Protein 3B5X (pdb70)

Foldseek 3Di:
DLLVVLVVCVCVVPVPLVPLPVVLCVVVLVVLCPPLVCQPPCVCCVVVNPVHPVVVCPCVPVVSNVVSPVSVVVSCCVGLCVRLPCSVVVLLVVVVVLQVVLDAQQNVVPPVCVVVCLSPVVCNLASVLVSVLVCFVRVQVRLCVSLVVPLVVLPCVVHVVCVPVVVVCCVLCVCLQVVCLPLVVVLVVLVVCLVCVPVVPVVPVPCVVVDDVCCVNVVCSCVSCVVSVVSVVVVVVSVPVSVVVVVCSLVCQLVVLVVVCVVCCVVDVSDNSRVVPSSVSVVSNVVNSSCVSVSVRSSCVHNVCVSCSVVRSDDDDAFAAADDDDQDFKWKFWQQQFFDDDHPVPHTQVGGHTGIFIKFAFEEDAAPPPSTRVRVLVCSLVSDPGPRPPGAISRADNSHHHHVSVPQFEAAADPPFDDDLWFLLLLLQPVQPHNRPDDLSAPVCVVLVVHVDRPVQPHDDGDRDPDCCPPCHVVRRRSSSLSSRLSNPRHEHNAEQLDPPDDDPVSPSNCVSNVVVNRGTRYYYNHLEPPCQVVRQWYAYHGSPCRDDIGGPPVVPVDDDPPPPSVVSYDD/DLLVVLVVCVCVVPVVLVPLPVVLCVVVLVVLCPPLVCQPPCVCCVVVNPVHPVVVCPCVPPVSVCVSPVSVVVSCCVGLCVRLPCSVVVLLVVQVVLQVVLDAQQNPPPDPCCNVCLSPVVCNLASVLVSVLVCFVRVQVRLCVSQVVPLVVLDCVVHVVCVPVVVVCCVLCVCLQVVCLPLVVVLVVLVVCLVCVPVVPVVPVPCVVVDDVCCVNVVCSCVSCVVSVVSVVVVVCSVPVSVVVVVCSLVCQLVVLVVVCVVCCVVHVSDNSRVVVSSVSVVSNVVNSSCVSVSVRSSCVHNVCVSCSVVRSDDDDAFDAADDDDQDFKWKFFQQQFFADDHPVPHTQSGGHTGIFIKFAFEEDAAPPPSTRCRVLVCSLVSDPGPRPPGAISRADNSHHHHVSVPQFEAAADPPFDDDLWFLQLLLQPVQPHNRPDALSAPVCVVLVVHCPRPVQPHDDIDRDPDCCPPCHVVRRRSSSLSSRLSNPRHENNAEQLDPPDDDPVSPSNCVSVVVVNRGTRYYYNHLEPPCQVVRQWYAYHGSPCRDDIGGPPVPPVDDDPPPPSVVSYDD

InterPro domains:
  IPR003439 ABC transporter-like, ATP-binding domain [PF00005] (359-509)
  IPR003439 ABC transporter-like, ATP-binding domain [PS50893] (342-578)
  IPR003593 AAA+ ATPase domain [SM00382] (368-561)
  IPR011527 ABC transporter type 1, transmembrane domain [PF00664] (28-296)
  IPR011527 ABC transporter type 1, transmembrane domain [PS50929] (28-310)
  IPR011917 ABC transporter, lipid A-core flippase, MsbA [TIGR02203] (12-582)
  IPR017871 ABC transporter-like, conserved site [PS00211] (481-495)
  IPR027417 P-loop containing nucleoside triphosphate hydrolase [G3DSA:3.40.50.300] (329-581)
  IPR027417 P-loop containing nucleoside triphosphate hydrolase [SSF52540] (331-580)
  IPR036640 ABC transporter type 1, transmembrane domain superfamily [G3DSA:1.20.1560.10] (3-328)
  IPR036640 ABC transporter type 1, transmembrane domain superfamily [SSF90123] (14-327)
  IPR039421 Type 1 protein exporter [PTHR43394] (7-579)

Sequence (1144 aa):
WQTFKRLWTYIRLYKAGLVVSTIALVINAAADTYMISLLKPLLDEGFGNAESNFLRILPFMILGLMFVRGLSGFASSYCLSWVSGNVVMQMRRRLFNHFMHMPVRFFDQESTGGLLSRITYDSEQVAGATSRALVSIVREGASIIGLLTLMFWNSWQLSLVLIVVAPVVAFAISFVSKRFRKISRNMQTAMGHVTSSAEQMLKGHKVVLSYGGQEVERKRFDKVSNSMRQQTMKLVSAQSIADPVIQMIASLALFAVLFLASVDSIRAELTPGTFTVVFSAMFGLMRPLKALTSVTSEFQRGMAACQTLFGLMDLETERDNGKYEAERVNGEVDVKDVTFTYQGKEKPALSHVSFSIPQGKTVALVGRSGSGKSTIANLFTRFYDVDSGSICLDGHDVRDYKLTNLRRHFALVSQNVHLFNDTIANNIAYAAEGEYTREQIEQAARQAHAMEFIENMPQGLDTVIGENGTSLSGGQRQRVAIARALLRDAPVLILDEATSALDTESERAIQAALDELQKNKTVLVIAHRLSTIEQADEILVVDEGEIIERGRHADLLAQDGAYAQLHRIQFGWQTFKRLWTYIRLYKAGLVVSTIALVINAAADTYMISLLKPLLDEGFGNAESNFLRILPFMILGLMFVRGLSGFASSYCLSWVSGNVVMQMRRRLFNHFMHMPVRFFDQESTGGLLSRITYDSEQVAGATSRALVSIVREGASIIGLLTLMFWNSWQLSLVLIVVAPVVAFAISFVSKRFRKISRNMQTAMGHVTSSAEQMLKGHKVVLSYGGQEVERKRFDKVSNSMRQQTMKLVSAQSIADPVIQMIASLALFAVLFLASVDSIRAELTPGTFTVVFSAMFGLMRPLKALTSVTSEFQRGMAACQTLFGLMDLETERDNGKYEAERVNGEVDVKDVTFTYQGKEKPALSHVSFSIPQGKTVALVGRSGSGKSTIANLFTRFYDVDSGSICLDGHDVRDYKLTNLRRHFALVSQNVHLFNDTIANNIAYAAEGEYTREQIEQAARQAHAMEFIENMPQGLDTVIGENGTSLSGGQRQRVAIARALLRDAPVLILDEATSALDTESERAIQAALDELQKNKTVLVIAHRLSTIEQADEILVVDEGEIIERGRHADLLAQDGAYAQLHRIQFG

Secondary structure (P-SEA, 3-state):
caaaaaaaaaaaccccccccccaaaaaaaaaaacccccccccccccccccccccccccccaaaaaaaacccccccccccccccccaaaaaaaaaaaaaaaaaccccccccccccccccccaaaaaaaaaaaaccccccccccccccccccccccccccccccaaaaaaaccccccaaaaaaaaaaaaaaaaaaaaaaaccccccaaaaaacccccaaaaaaaaacccccaaaaaaaaaaccccccccccaaaaaaaacccccccccccccccccccaaaaaaaaaaaaaaacccaaaaaaaaccccccccccccccbbbbbbcccccbbbbbccccbbbbcccccccccccccccccccbbbbbbbccccccaaaaaaaccccccccccccccccccccccccccccccccccccccccccccccaaaaaacccccccccccccccccaaaaaaaacccccccccccccccccaaaaaaaaaaaacccccccccccccccccccaaaaaaaaaaaaaccccccccccccccccccccbbbbbcccccccccccccccccccccccccccccc/caaaaaaaaaaaccccccccccaaaaaaaaaaacccccccccccccccccccccccccccaaaaaaaacccccccccccccccccaaaaaaaaaaaaaaaaaccccccccccccccccccaaaaaaaaaaaaccccccccccccccccccccccccccccccaaaaaaaccccccaaaaaaaaaaaaaaaaaaaaaaaccccccaaaaaacccccaaaaaaaaacccccaaaaaaaaaaccccccccccaaaaaaaacccccccccccccccccccaaaaaaaaaaaaaaacccaaaaaaaacccccccccccccccccccccccccbbbbbccccbbbbcccccccccccccccccccbbbbbbbccccccaaaaaa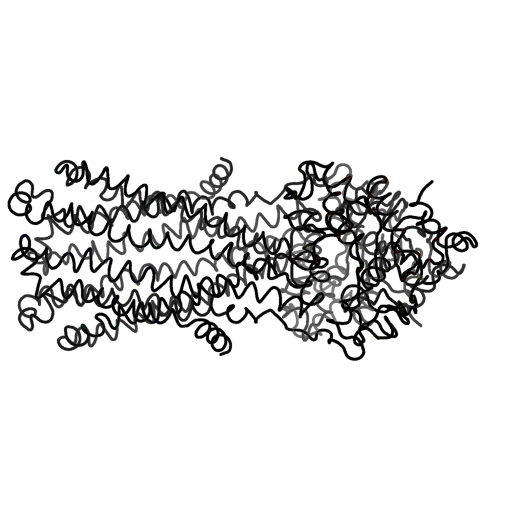acccccccccccccccccccccccccccccccccccccccccccccccccccccccccccccccccccccaaaaaaaacccccccccccccccccaaaaaaaaaaaacccccccccccccccccccaaaaaaaaaaaaaccccccccccccccccccccbbbbbcccccccccccccccccccccccccccccc

Organism: Vibrio cholerae serotype O1 (strain ATCC 39315 / El Tor Inaba N16961) (NCBI:txid243277)

GO terms:
  GO:0042802 identical protein binding (F, IPI)

Radius of gyration: 38.28 Å; Cα contacts (8 Å, |Δi|>4): 1709; chains: 2; bounding box: 69×78×120 Å

Nearest PDB structures (foldseek):
  3b5x-assembly1_A  TM=1.002E+00  e=4.489E-95  Vibrio cholerae
  8tsr-assembly1_B  TM=7.607E-01  e=4.187E-43  Escherichia coli
  6bl6-assembly1_A  TM=7.744E-01  e=1.437E-42  Salmonella enterica subsp. enterica serovar Typhimurium str. LT2
  3b5z-assembly2_C  TM=7.212E-01  e=8.914E-42  Salmonella enterica subsp. enterica serovar Typhimurium
  6uzl-assembly1_B  TM=7.804E-01  e=1.320E-38  Escherichia coli

B-factor: mean 309.12, std 0.0, range [309.12, 309.12]

Structure (mmCIF, N/CA/C/O backbone):
data_3B5X
#
_entry.id   3B5X
#
_cell.length_a   120.590
_cell.length_b   150.420
_cell.length_c   148.880
_cell.angle_alpha   90.000
_cell.angle_beta   90.000
_cell.angle_gamma   90.000
#
_symmetry.space_group_name_H-M   'P 21 21 21'
#
loop_
_atom_site.group_PDB
_atom_site.id
_atom_site.type_symbol
_atom_site.label_atom_id
_atom_site.label_alt_id
_atom_site.label_comp_id
_atom_site.label_asym_id
_atom_site.label_entity_id
_atom_site.label_seq_id
_atom_site.pdbx_PDB_ins_code
_atom_site.Cartn_x
_atom_site.Cartn_y
_atom_site.Cartn_z
_atom_site.occupancy
_atom_site.B_iso_or_equiv
_atom_site.auth_seq_id
_atom_site.auth_comp_id
_atom_site.auth_asym_id
_atom_site.auth_atom_id
_atom_site.pdbx_PDB_model_num
ATOM 1 C CA . TRP A 1 10 ? 34.946 51.176 52.304 1.00 309.12 10 TRP A CA 1
ATOM 2 C CA . GLN A 1 11 ? 34.697 48.310 54.859 1.00 309.12 11 GLN A CA 1
ATOM 3 C CA . THR A 1 12 ? 31.905 46.506 53.062 1.00 309.12 12 THR A CA 1
ATOM 4 C CA . PHE A 1 13 ? 34.219 45.738 50.179 1.00 309.12 13 PHE A CA 1
ATOM 5 C CA . LYS A 1 14 ? 37.435 44.969 52.039 1.00 309.12 14 LYS A CA 1
ATOM 6 C CA . ARG A 1 15 ? 35.254 42.191 53.556 1.00 309.12 15 ARG A CA 1
ATOM 7 C CA . LEU A 1 16 ? 33.428 41.084 50.407 1.00 309.12 16 LEU A CA 1
ATOM 8 C CA . TRP A 1 17 ? 36.994 41.009 49.189 1.00 309.12 17 TRP A CA 1
ATOM 9 C CA . THR A 1 18 ? 37.976 38.188 51.480 1.00 309.12 18 THR A CA 1
ATOM 10 C CA . TYR A 1 19 ? 34.675 36.657 50.255 1.00 309.12 19 TYR A CA 1
ATOM 11 C CA . ILE A 1 20 ? 36.128 36.816 46.645 1.00 309.12 20 ILE A CA 1
ATOM 12 C CA . ARG A 1 21 ? 39.580 35.276 47.186 1.00 309.12 21 ARG A CA 1
ATOM 13 C CA . LEU A 1 22 ? 37.488 33.234 49.629 1.00 309.12 22 LEU A CA 1
ATOM 14 C CA . TYR A 1 23 ? 37.357 30.693 46.779 1.00 309.12 23 TYR A CA 1
ATOM 15 C CA . LYS A 1 24 ? 38.000 32.531 43.430 1.00 309.12 24 LYS A CA 1
ATOM 16 C CA . ALA A 1 25 ? 38.617 29.209 41.560 1.00 309.12 25 ALA A CA 1
ATOM 17 C CA . GLY A 1 26 ? 35.127 29.519 40.278 1.00 309.12 26 GLY A CA 1
ATOM 18 C CA . LEU A 1 27 ? 35.637 33.045 38.850 1.00 309.12 27 LEU A CA 1
ATOM 19 C CA . VAL A 1 28 ? 37.679 31.027 36.448 1.00 309.12 28 VAL A CA 1
ATOM 20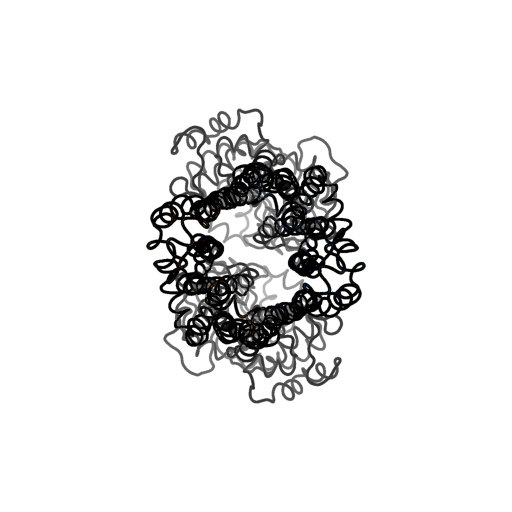 C CA . VAL A 1 29 ? 35.456 28.287 34.929 1.00 309.12 29 VAL A CA 1
ATOM 21 C CA . SER A 1 30 ? 32.983 31.067 34.442 1.00 309.12 30 SER A CA 1
ATOM 22 C CA . THR A 1 31 ? 34.218 34.637 33.832 1.00 309.12 31 THR A CA 1
ATOM 23 C CA . ILE A 1 32 ? 35.863 32.665 31.101 1.00 309.12 32 ILE A CA 1
ATOM 24 C CA . ALA A 1 33 ? 32.946 30.224 30.569 1.00 309.12 33 ALA A CA 1
ATOM 25 C CA . LEU A 1 34 ? 31.065 33.439 29.878 1.00 309.12 34 LEU A CA 1
ATOM 26 C CA . VAL A 1 35 ? 33.774 34.397 27.519 1.00 309.12 35 VAL A CA 1
ATOM 27 C CA . ILE A 1 36 ? 32.629 31.551 25.230 1.00 309.12 36 ILE A CA 1
ATOM 28 C CA . ASN A 1 37 ? 29.190 32.826 26.198 1.00 309.12 37 ASN A CA 1
ATOM 29 C CA . ALA A 1 38 ? 30.239 35.863 24.191 1.00 309.12 38 ALA A CA 1
ATOM 30 C CA . ALA A 1 39 ? 30.408 33.384 21.343 1.00 309.12 39 ALA A CA 1
ATOM 31 C CA . ALA A 1 40 ? 26.670 33.131 22.050 1.00 309.12 40 ALA A CA 1
ATOM 32 C CA . ASP A 1 41 ? 26.337 36.790 20.797 1.00 309.12 41 ASP A CA 1
ATOM 33 C CA . THR A 1 42 ? 28.254 36.411 17.583 1.00 309.12 42 THR A CA 1
ATOM 34 C CA . TYR A 1 43 ? 25.243 34.197 16.781 1.00 309.12 43 TYR A CA 1
ATOM 35 C CA . MET A 1 44 ? 22.431 36.296 15.336 1.00 309.12 44 MET A CA 1
ATOM 36 C CA . ILE A 1 45 ? 24.335 39.159 13.598 1.00 309.12 45 ILE A CA 1
ATOM 37 C CA . SER A 1 46 ? 26.723 36.630 12.087 1.00 309.12 46 SER A CA 1
ATOM 38 C CA . LEU A 1 47 ? 23.575 34.743 11.235 1.00 309.12 47 LEU A CA 1
ATOM 39 C CA . LEU A 1 48 ? 21.883 37.667 9.541 1.00 309.12 48 LEU A CA 1
ATOM 40 C CA . LYS A 1 49 ? 24.134 39.107 6.805 1.00 309.12 49 LYS A CA 1
ATOM 41 C CA . PRO A 1 50 ? 26.989 37.112 5.080 1.00 309.12 50 PRO A CA 1
ATOM 42 C CA . LEU A 1 51 ? 25.673 33.505 5.744 1.00 309.12 51 LEU A CA 1
ATOM 43 C CA . LEU A 1 52 ? 21.896 34.306 5.272 1.00 309.12 52 LEU A CA 1
ATOM 44 C CA . ASP A 1 53 ? 22.381 33.245 1.662 1.00 309.12 53 ASP A CA 1
ATOM 45 C CA . GLU A 1 54 ? 23.148 29.779 3.138 1.00 309.12 54 GLU A CA 1
ATOM 46 C CA . GLY A 1 55 ? 20.018 29.374 5.334 1.00 309.12 55 GLY A CA 1
ATOM 47 C CA . PHE A 1 56 ? 17.885 28.207 2.372 1.00 309.12 56 PHE A CA 1
ATOM 48 C CA . GLY A 1 57 ? 20.018 28.982 -0.730 1.00 309.12 57 GLY A CA 1
ATOM 49 C CA . ASN A 1 58 ? 21.854 26.490 1.428 1.00 309.12 58 ASN A CA 1
ATOM 50 C CA . ALA A 1 59 ? 19.237 24.940 3.793 1.00 309.12 59 ALA A CA 1
ATOM 51 C CA . GLU A 1 60 ? 18.947 21.259 2.720 1.00 309.12 60 GLU A CA 1
ATOM 52 C CA . SER A 1 61 ? 22.725 21.638 2.529 1.00 309.12 61 SER A CA 1
ATOM 53 C CA . ASN A 1 62 ? 23.775 24.540 4.897 1.00 309.12 62 ASN A CA 1
ATOM 54 C CA . PHE A 1 63 ? 21.240 25.545 7.514 1.00 309.12 63 PHE A CA 1
ATOM 55 C CA . LEU A 1 64 ? 22.106 21.958 8.652 1.00 309.12 64 LEU A CA 1
ATOM 56 C CA . ARG A 1 65 ? 25.851 22.823 9.117 1.00 309.12 65 ARG A CA 1
ATOM 57 C CA . ILE A 1 66 ? 25.075 26.058 10.922 1.00 309.12 66 ILE A CA 1
ATOM 58 C CA . LEU A 1 67 ? 22.584 24.177 13.155 1.00 309.12 67 LEU A CA 1
ATOM 59 C CA . PRO A 1 68 ? 24.974 22.227 15.429 1.00 309.12 68 PRO A CA 1
ATOM 60 C CA . PHE A 1 69 ? 26.678 25.565 15.799 1.00 309.12 69 PHE A CA 1
ATOM 61 C CA . MET A 1 70 ? 23.197 26.399 17.109 1.00 309.12 70 MET A CA 1
ATOM 62 C CA . ILE A 1 71 ? 21.116 23.758 18.996 1.00 309.12 71 ILE A CA 1
ATOM 63 C CA . LEU A 1 72 ? 24.484 22.320 19.835 1.00 309.12 72 LEU A CA 1
ATOM 64 C CA . GLY A 1 73 ? 26.355 25.674 20.214 1.00 309.12 73 GLY A CA 1
ATOM 65 C CA . LEU A 1 74 ? 23.382 27.261 21.942 1.00 309.12 74 LEU A CA 1
ATOM 66 C CA . MET A 1 75 ? 23.412 24.575 24.552 1.00 309.12 75 MET A CA 1
ATOM 67 C CA . PHE A 1 76 ? 27.156 24.753 24.316 1.00 309.12 76 PHE A CA 1
ATOM 68 C CA . VAL A 1 77 ? 27.504 28.366 25.243 1.00 309.12 77 VAL A CA 1
ATOM 69 C CA . ARG A 1 78 ? 24.403 27.833 27.477 1.00 309.12 78 ARG A CA 1
ATOM 70 C CA . GLY A 1 79 ? 24.249 24.471 29.341 1.00 309.12 79 GLY A CA 1
ATOM 71 C CA . LEU A 1 80 ? 27.958 24.854 29.928 1.00 309.12 80 LEU A CA 1
ATOM 72 C CA . SER A 1 81 ? 27.596 28.069 31.811 1.00 309.12 81 SER A CA 1
ATOM 73 C CA . GLY A 1 82 ? 25.290 25.894 33.867 1.00 309.12 82 GLY A CA 1
ATOM 74 C CA . PHE A 1 83 ? 28.185 24.090 35.630 1.00 309.12 83 PHE A CA 1
ATOM 75 C CA . ALA A 1 84 ? 30.890 26.709 35.271 1.00 309.12 84 ALA A CA 1
ATOM 76 C CA . SER A 1 85 ? 28.527 28.969 37.166 1.00 309.12 85 SER A CA 1
ATOM 77 C CA . SER A 1 86 ? 27.271 26.440 39.753 1.00 309.12 86 SER A CA 1
ATOM 78 C CA . TYR A 1 87 ? 30.398 24.397 39.958 1.00 309.12 87 TYR A CA 1
ATOM 79 C CA . CYS A 1 88 ? 31.661 27.875 40.397 1.00 309.12 88 CYS A CA 1
ATOM 80 C CA . LEU A 1 89 ? 29.816 30.878 41.765 1.00 309.12 89 LEU A CA 1
ATOM 81 C CA . SER A 1 90 ? 26.962 28.605 42.945 1.00 309.12 90 SER A CA 1
ATOM 82 C CA . TRP A 1 91 ? 28.517 25.237 43.972 1.00 309.12 91 TRP A CA 1
ATOM 83 C CA . VAL A 1 92 ? 30.989 27.768 45.234 1.00 309.12 92 VAL A CA 1
ATOM 84 C CA . SER A 1 93 ? 29.690 31.085 46.602 1.00 309.12 93 SER A CA 1
ATOM 85 C CA . GLY A 1 94 ? 26.893 28.840 47.599 1.00 309.12 94 GLY A CA 1
ATOM 86 C CA . ASN A 1 95 ? 28.606 26.267 49.833 1.00 309.12 95 ASN A CA 1
ATOM 87 C CA . VAL A 1 96 ? 30.909 29.081 50.804 1.00 309.12 96 VAL A CA 1
ATOM 88 C CA . VAL A 1 97 ? 28.536 30.879 53.017 1.00 309.12 97 VAL A CA 1
ATOM 89 C CA . MET A 1 98 ? 27.300 27.514 53.977 1.00 309.12 98 MET A CA 1
ATOM 90 C CA . GLN A 1 99 ? 30.641 27.293 55.679 1.00 309.12 99 GLN A CA 1
ATOM 91 C CA . MET A 1 100 ? 30.350 30.800 57.073 1.00 309.12 100 MET A CA 1
ATOM 92 C CA . ARG A 1 101 ? 27.403 29.690 59.299 1.00 309.12 101 ARG A CA 1
ATOM 93 C CA . ARG A 1 102 ? 29.570 27.024 60.819 1.00 309.12 102 ARG A CA 1
ATOM 94 C CA . ARG A 1 103 ? 32.274 29.445 61.738 1.00 309.12 103 ARG A CA 1
ATOM 95 C CA . LEU A 1 104 ? 29.620 31.449 63.341 1.00 309.12 104 LEU A CA 1
ATOM 96 C CA . PHE A 1 105 ? 28.615 28.820 65.919 1.00 309.12 105 PHE A CA 1
ATOM 97 C CA . ASN A 1 106 ? 32.132 29.084 67.318 1.00 309.12 106 ASN A CA 1
ATOM 98 C CA . HIS A 1 107 ? 32.773 32.893 67.220 1.00 309.12 107 HIS A CA 1
ATOM 99 C CA . PHE A 1 108 ? 29.775 32.710 69.509 1.00 309.12 108 PHE A CA 1
ATOM 100 C CA . MET A 1 109 ? 30.939 30.399 72.278 1.00 309.12 109 MET A CA 1
ATOM 101 C CA . HIS A 1 110 ? 33.972 32.865 72.444 1.00 309.12 110 HIS A CA 1
ATOM 102 C CA . MET A 1 111 ? 31.678 35.799 73.045 1.00 309.12 111 MET A CA 1
ATOM 103 C CA . PRO A 1 112 ? 29.700 33.598 75.537 1.00 309.12 112 PRO A CA 1
ATOM 104 C CA . VAL A 1 113 ? 26.601 34.256 77.696 1.00 309.12 113 VAL A CA 1
ATOM 105 C CA . ARG A 1 114 ? 26.043 37.971 78.224 1.00 309.12 114 ARG A CA 1
ATOM 106 C CA . PHE A 1 115 ? 26.620 39.171 74.709 1.00 309.12 115 PHE A CA 1
ATOM 107 C CA . PHE A 1 116 ? 25.405 36.001 73.004 1.00 309.12 116 PHE A CA 1
ATOM 108 C CA . ASP A 1 117 ? 22.270 35.330 74.973 1.00 309.12 117 ASP A CA 1
ATOM 109 C CA . GLN A 1 118 ? 21.070 38.925 75.071 1.00 309.12 118 GLN A CA 1
ATOM 110 C CA . GLU A 1 119 ? 20.042 39.013 71.402 1.00 309.12 119 GLU A CA 1
ATOM 111 C CA . SER A 1 120 ? 16.610 37.420 70.687 1.00 309.12 120 SER A CA 1
ATOM 112 C CA . THR A 1 121 ? 16.973 33.557 70.265 1.00 309.12 121 THR A CA 1
ATOM 113 C CA . GLY A 1 122 ? 15.024 33.785 67.050 1.00 309.12 122 GLY A CA 1
ATOM 114 C CA . GLY A 1 123 ? 17.684 36.334 66.159 1.00 309.12 123 GLY A CA 1
ATOM 115 C CA . LEU A 1 124 ? 20.499 33.876 66.358 1.00 309.12 124 LEU A CA 1
ATOM 116 C CA . LEU A 1 125 ? 18.220 32.050 63.856 1.00 309.12 125 LEU A CA 1
ATOM 117 C CA . SER A 1 126 ? 17.306 34.475 60.978 1.00 309.12 126 SER A CA 1
ATOM 118 C CA . ARG A 1 127 ? 20.804 35.886 61.232 1.00 309.12 127 ARG A CA 1
ATOM 119 C CA . ILE A 1 128 ? 22.144 32.363 61.113 1.00 309.12 128 ILE A CA 1
ATOM 120 C CA . THR A 1 129 ? 19.996 31.590 58.186 1.00 309.12 129 THR A CA 1
ATOM 121 C CA . TYR A 1 130 ? 18.180 34.392 56.364 1.00 309.12 130 TYR A CA 1
ATOM 122 C CA . ASP A 1 131 ? 20.922 36.998 56.774 1.00 309.12 131 ASP A CA 1
ATOM 123 C CA . SER A 1 132 ? 23.916 35.151 55.368 1.00 309.12 132 SER A CA 1
ATOM 124 C CA . GLU A 1 133 ? 21.888 33.804 52.477 1.00 309.12 133 GLU A CA 1
ATOM 125 C CA . GLN A 1 134 ? 21.143 37.329 51.233 1.00 309.12 134 GLN A CA 1
ATOM 126 C CA . VAL A 1 135 ? 24.853 37.753 51.689 1.00 309.12 135 VAL A CA 1
ATOM 127 C CA . ALA A 1 136 ? 26.234 35.477 48.998 1.00 309.12 136 ALA A CA 1
ATOM 128 C CA . GLY A 1 137 ? 23.296 35.495 46.618 1.00 309.12 137 GLY A CA 1
ATOM 129 C CA . ALA A 1 138 ? 23.865 39.221 46.699 1.00 309.12 138 ALA A CA 1
ATOM 130 C CA . THR A 1 139 ? 27.562 38.709 46.080 1.00 309.12 139 THR A CA 1
ATOM 131 C CA . SER A 1 140 ? 26.148 36.119 43.711 1.00 309.12 140 SER A CA 1
ATOM 132 C CA . ARG A 1 141 ? 24.574 38.804 41.466 1.00 309.12 141 ARG A CA 1
ATOM 133 C CA . ALA A 1 142 ? 27.545 41.164 41.887 1.00 309.12 142 ALA A CA 1
ATOM 134 C CA . LEU A 1 143 ? 29.177 38.975 39.294 1.00 309.12 143 LEU A CA 1
ATOM 135 C CA . VAL A 1 144 ? 26.041 38.348 37.136 1.00 309.12 144 VAL A CA 1
ATOM 136 C CA . SER A 1 145 ? 26.717 41.946 36.312 1.00 309.12 145 SER A CA 1
ATOM 137 C CA . ILE A 1 146 ? 30.458 42.470 35.425 1.00 309.12 146 ILE A CA 1
ATOM 138 C CA . VAL A 1 147 ? 30.500 39.794 32.871 1.00 309.12 147 VAL A CA 1
ATOM 139 C CA . ARG A 1 148 ? 26.844 39.245 31.932 1.00 309.12 148 ARG A CA 1
ATOM 140 C CA . GLU A 1 149 ? 27.726 42.618 30.558 1.00 309.12 149 GLU A CA 1
ATOM 141 C CA . GLY A 1 150 ? 31.388 41.925 29.776 1.00 309.12 150 GLY A CA 1
ATOM 142 C CA . ALA A 1 151 ? 29.647 39.517 27.447 1.00 309.12 151 ALA A CA 1
ATOM 143 C CA . SER A 1 152 ? 26.619 41.252 25.987 1.00 309.12 152 SER A CA 1
ATOM 144 C CA . ILE A 1 153 ? 28.776 44.340 25.747 1.00 309.12 153 ILE A CA 1
ATOM 145 C CA . ILE A 1 154 ? 32.195 43.097 24.610 1.00 309.12 154 ILE A CA 1
ATOM 146 C CA . GLY A 1 155 ? 29.944 40.786 22.672 1.00 309.12 155 GLY A CA 1
ATOM 147 C CA . LEU A 1 156 ? 28.881 43.152 19.976 1.00 309.12 156 LEU A CA 1
ATOM 148 C CA . LEU A 1 157 ? 29.073 46.479 21.600 1.00 309.12 157 LEU A CA 1
ATOM 149 C CA . THR A 1 158 ? 32.721 45.966 20.648 1.00 309.12 158 THR A CA 1
A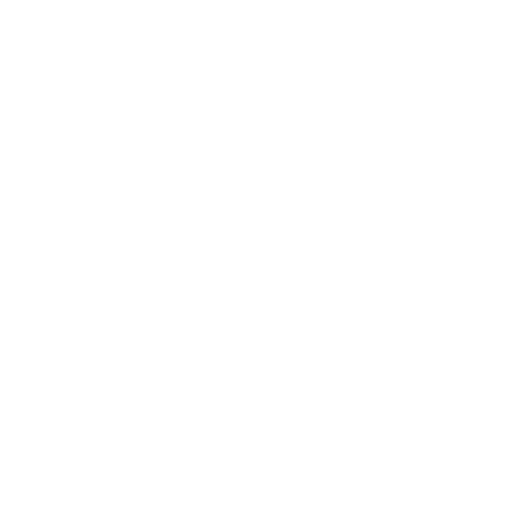TOM 150 C CA . LEU A 1 159 ? 31.767 45.354 17.036 1.00 309.12 159 LEU A CA 1
ATOM 151 C CA . MET A 1 160 ? 28.742 47.550 16.416 1.00 309.12 160 MET A CA 1
ATOM 152 C CA . PHE A 1 161 ? 31.158 50.264 17.458 1.00 309.12 161 PHE A CA 1
ATOM 153 C CA . TRP A 1 162 ? 32.816 50.415 14.061 1.00 309.12 162 TRP A CA 1
ATOM 154 C CA . ASN A 1 163 ? 30.346 48.586 11.784 1.00 309.12 163 ASN A CA 1
ATOM 155 C CA . SER A 1 164 ? 27.213 50.715 12.602 1.00 309.12 164 SER A CA 1
ATOM 156 C CA . TRP A 1 165 ? 28.125 53.688 14.878 1.00 309.12 165 TRP A CA 1
ATOM 157 C CA . GLN A 1 166 ? 31.110 55.194 13.104 1.00 309.12 166 GLN A CA 1
ATOM 158 C CA . LEU A 1 167 ? 30.533 53.849 9.610 1.00 309.12 167 LEU A CA 1
ATOM 159 C CA . SER A 1 168 ? 27.298 55.561 10.661 1.00 309.12 168 SER A CA 1
ATOM 160 C CA . LEU A 1 169 ? 27.299 58.630 13.024 1.00 309.12 169 LEU A CA 1
ATOM 161 C CA . VAL A 1 170 ? 23.570 58.178 13.718 1.00 309.12 170 VAL A CA 1
ATOM 162 C CA . LEU A 1 171 ? 24.987 56.169 16.587 1.00 309.12 171 LEU A CA 1
ATOM 163 C CA . ILE A 1 172 ? 27.681 58.869 17.053 1.00 309.12 172 ILE A CA 1
ATOM 164 C CA . VAL A 1 173 ? 24.629 60.622 18.475 1.00 309.12 173 VAL A CA 1
ATOM 165 C CA . VAL A 1 174 ? 21.851 58.101 19.172 1.00 309.12 174 VAL A CA 1
ATOM 166 C CA . ALA A 1 175 ? 24.564 56.733 21.401 1.00 309.12 175 ALA A CA 1
ATOM 167 C CA . PRO A 1 176 ? 25.238 59.942 23.417 1.00 309.12 176 PRO A CA 1
ATOM 168 C CA . VAL A 1 177 ? 21.567 60.241 24.122 1.00 309.12 177 VAL A CA 1
ATOM 169 C CA . VAL A 1 178 ? 21.086 56.522 24.696 1.00 309.12 178 VAL A CA 1
ATOM 170 C CA . ALA A 1 179 ? 23.055 57.407 27.803 1.00 309.12 179 ALA A CA 1
ATOM 171 C CA . PHE A 1 180 ? 21.635 60.634 29.240 1.00 309.12 180 PHE A CA 1
ATOM 172 C CA . ALA A 1 181 ? 18.044 59.616 28.630 1.00 309.12 181 ALA A CA 1
ATOM 173 C CA . ILE A 1 182 ? 19.120 56.291 29.975 1.00 309.12 182 ILE A CA 1
ATOM 174 C CA . SER A 1 183 ? 20.973 57.855 32.873 1.00 309.12 183 SER A CA 1
ATOM 175 C CA . PHE A 1 184 ? 17.683 59.348 34.035 1.00 309.12 184 PHE A CA 1
ATOM 176 C CA . VAL A 1 185 ? 15.267 56.474 33.538 1.00 309.12 185 VAL A CA 1
ATOM 177 C CA . SER A 1 186 ? 18.239 54.563 34.793 1.00 309.12 186 SER A CA 1
ATOM 178 C CA . LYS A 1 187 ? 19.512 56.465 37.844 1.00 309.12 187 LYS A CA 1
ATOM 179 C CA . ARG A 1 188 ? 15.743 56.945 38.393 1.00 309.12 188 ARG A CA 1
ATOM 180 C CA . PHE A 1 189 ? 15.707 53.250 39.497 1.00 309.12 189 PHE A CA 1
ATOM 181 C CA . ARG A 1 190 ? 18.884 53.716 41.686 1.00 309.12 190 ARG A CA 1
ATOM 182 C CA . LYS A 1 191 ? 17.296 56.863 43.176 1.00 309.12 191 LYS A CA 1
ATOM 183 C CA . ILE A 1 192 ? 13.718 55.987 44.191 1.00 309.12 192 ILE A CA 1
ATOM 184 C CA . SER A 1 193 ? 14.998 52.584 45.582 1.00 309.12 193 SER A CA 1
ATOM 185 C CA . ARG A 1 194 ? 16.578 54.603 48.430 1.00 309.12 194 ARG A CA 1
ATOM 186 C CA . ASN A 1 195 ? 13.852 57.202 48.944 1.00 309.12 195 ASN A CA 1
ATOM 187 C CA . MET A 1 196 ? 11.015 54.693 49.429 1.00 309.12 196 MET A CA 1
ATOM 188 C CA . GLN A 1 197 ? 12.379 52.741 52.472 1.00 309.12 197 GLN A CA 1
ATOM 189 C CA . THR A 1 198 ? 13.073 56.109 54.179 1.00 309.12 198 THR A CA 1
ATOM 190 C CA . ALA A 1 199 ? 9.337 56.481 53.992 1.00 309.12 199 ALA A CA 1
ATOM 191 C CA . MET A 1 200 ? 8.591 52.794 54.626 1.00 309.12 200 MET A CA 1
ATOM 192 C CA . GLY A 1 201 ? 10.432 51.902 57.804 1.00 309.12 201 GLY A CA 1
ATOM 193 C CA . HIS A 1 202 ? 9.560 55.389 58.896 1.00 309.12 202 HIS A CA 1
ATOM 194 C CA . VAL A 1 203 ? 5.870 54.703 58.584 1.00 309.12 203 VAL A CA 1
ATOM 195 C CA . THR A 1 204 ? 6.352 51.302 60.136 1.00 309.12 204 THR A CA 1
ATOM 196 C CA . SER A 1 205 ? 8.602 52.172 63.034 1.00 309.12 205 SER A CA 1
ATOM 197 C CA . SER A 1 206 ? 6.722 55.449 63.484 1.00 309.12 206 SER A CA 1
ATOM 198 C CA . ALA A 1 207 ? 4.053 53.009 64.538 1.00 309.12 207 ALA A CA 1
ATOM 199 C CA . GLU A 1 208 ? 5.215 50.224 66.806 1.00 309.12 208 GLU A CA 1
ATOM 200 C CA . GLN A 1 209 ? 7.070 53.180 68.326 1.00 309.12 209 GLN A CA 1
ATOM 201 C CA . MET A 1 210 ? 3.838 53.574 70.057 1.00 309.12 210 MET A CA 1
ATOM 202 C CA . LEU A 1 211 ? 2.742 49.971 70.568 1.00 309.12 211 LEU A CA 1
ATOM 203 C CA . LYS A 1 212 ? 5.395 48.901 73.036 1.00 309.12 212 LYS A CA 1
ATOM 204 C CA . GLY A 1 213 ? 3.874 51.202 75.620 1.00 309.12 213 GLY A CA 1
ATOM 205 C CA . HIS A 1 214 ? 1.238 48.974 77.192 1.00 309.12 214 HIS A CA 1
ATOM 206 C CA . LYS A 1 215 ? 0.721 51.989 79.454 1.00 309.12 215 LYS A CA 1
ATOM 207 C CA . VAL A 1 216 ? -0.611 54.372 76.656 1.00 309.12 216 VAL A CA 1
ATOM 208 C CA . VAL A 1 217 ? -2.490 51.290 75.470 1.00 309.12 217 VAL A CA 1
ATOM 209 C CA . LEU A 1 218 ? -4.526 51.099 78.726 1.00 309.12 218 LEU A CA 1
ATOM 210 C CA . SER A 1 219 ? -4.721 54.935 79.126 1.00 309.12 219 SER A CA 1
ATOM 211 C CA . TYR A 1 220 ? -5.833 55.698 75.504 1.00 309.12 220 TYR A CA 1
ATOM 212 C CA . GLY A 1 221 ? -7.791 53.707 72.912 1.00 309.12 221 GLY A CA 1
ATOM 213 C CA . GLY A 1 222 ? -8.315 56.102 70.035 1.00 309.12 222 GLY A CA 1
ATOM 214 C CA . GLN A 1 223 ? -4.882 55.114 68.789 1.00 309.12 223 GLN A CA 1
ATOM 215 C CA . GLU A 1 224 ? -6.425 55.260 65.279 1.00 309.12 224 GLU A CA 1
ATOM 216 C CA . VAL A 1 225 ? -5.535 58.926 65.058 1.00 309.12 225 VAL A CA 1
ATOM 217 C CA . GLU A 1 226 ? -1.865 58.438 64.652 1.00 309.12 226 GLU A CA 1
ATOM 218 C CA . ARG A 1 227 ? -2.891 54.978 63.463 1.00 309.12 227 ARG A CA 1
ATOM 219 C CA . LYS A 1 228 ? -4.804 55.872 60.284 1.00 309.12 228 LYS A CA 1
ATOM 220 C CA . ARG A 1 229 ? -2.317 58.443 58.999 1.00 309.12 229 ARG A CA 1
ATOM 221 C CA . PHE A 1 230 ? 0.207 55.763 59.671 1.00 309.12 230 PHE A CA 1
ATOM 222 C CA . ASP A 1 231 ? -1.541 53.942 56.873 1.00 309.12 231 ASP A CA 1
ATOM 223 C CA . LYS A 1 232 ? -1.155 57.129 54.940 1.00 309.12 232 LYS A CA 1
ATOM 224 C CA . VAL A 1 233 ? 2.493 57.533 55.815 1.00 309.12 233 VAL A CA 1
ATOM 225 C CA . SER A 1 234 ? 3.137 54.339 53.817 1.00 309.12 234 SER A CA 1
ATOM 226 C CA . ASN A 1 235 ? 0.036 54.676 51.591 1.00 309.12 235 ASN A CA 1
ATOM 227 C CA . SER A 1 236 ? 2.560 57.245 50.378 1.00 309.12 236 SER A CA 1
ATOM 228 C CA . MET A 1 237 ? 5.286 54.667 50.782 1.00 309.12 237 MET A CA 1
ATOM 229 C CA . ARG A 1 238 ? 3.470 52.975 47.872 1.00 309.12 238 ARG A CA 1
ATOM 230 C CA . GLN A 1 239 ? 2.501 55.993 45.711 1.00 309.12 239 GLN A CA 1
ATOM 231 C CA . GLN A 1 240 ? 6.219 56.142 45.039 1.00 309.12 240 GLN A CA 1
ATOM 232 C CA . THR A 1 241 ? 6.478 52.741 43.468 1.00 309.12 241 THR A CA 1
ATOM 233 C CA . MET A 1 242 ? 3.521 53.975 41.554 1.00 309.12 242 MET A CA 1
ATOM 234 C CA . LYS A 1 243 ? 5.344 56.853 39.868 1.00 309.12 243 LYS A CA 1
ATOM 235 C CA . LEU A 1 244 ? 8.022 54.149 39.169 1.00 309.12 244 LEU A CA 1
ATOM 236 C CA . VAL A 1 245 ? 5.674 52.058 37.055 1.00 309.12 245 VAL A CA 1
ATOM 237 C CA . SER A 1 246 ? 5.694 55.356 35.217 1.00 309.12 246 SER A CA 1
ATOM 238 C CA . ALA A 1 247 ? 9.386 54.569 34.778 1.00 309.12 247 ALA A CA 1
ATOM 239 C CA . GLN A 1 248 ? 8.684 50.778 34.330 1.00 309.12 248 GLN A CA 1
ATOM 240 C CA . SER A 1 249 ? 6.169 51.827 31.678 1.00 309.12 249 SER A CA 1
ATOM 241 C CA . ILE A 1 250 ? 7.201 55.017 29.845 1.00 309.12 250 ILE A CA 1
ATOM 242 C CA . ALA A 1 251 ? 10.903 54.259 29.459 1.00 309.12 251 ALA A CA 1
ATOM 243 C CA . ASP A 1 252 ? 9.227 51.303 27.791 1.00 309.12 252 ASP A CA 1
ATOM 244 C CA . PRO A 1 253 ? 7.770 53.145 24.787 1.00 309.12 253 PRO A CA 1
ATOM 245 C CA . VAL A 1 254 ? 10.121 56.131 25.092 1.00 309.12 254 VAL A CA 1
ATOM 246 C CA . ILE A 1 255 ? 12.726 53.638 24.156 1.00 309.12 255 ILE A CA 1
ATOM 247 C CA . GLN A 1 256 ? 10.577 51.417 21.898 1.00 309.12 256 GLN A CA 1
ATOM 248 C CA . MET A 1 257 ? 10.124 54.391 19.514 1.00 309.12 257 MET A CA 1
ATOM 249 C CA . ILE A 1 258 ? 13.353 56.346 20.062 1.00 309.12 258 ILE A CA 1
ATOM 250 C CA . ALA A 1 259 ? 14.534 53.000 18.788 1.00 309.12 259 ALA A CA 1
ATOM 251 C CA . SER A 1 260 ? 12.072 53.606 15.935 1.00 309.12 260 SER A CA 1
ATOM 252 C CA . LEU A 1 261 ? 14.758 56.220 14.911 1.00 309.12 261 LEU A CA 1
ATOM 253 C CA . ALA A 1 262 ? 17.872 54.109 14.155 1.00 309.12 262 ALA A CA 1
ATOM 254 C CA . LEU A 1 263 ? 15.941 51.254 12.443 1.00 309.12 263 LEU A CA 1
ATOM 255 C CA . PHE A 1 264 ? 13.869 53.770 10.353 1.00 309.12 264 PHE A CA 1
ATOM 256 C CA . ALA A 1 265 ? 16.697 56.085 9.175 1.00 309.12 265 ALA A CA 1
ATOM 257 C CA . VAL A 1 266 ? 18.006 52.995 7.342 1.00 309.12 266 VAL A CA 1
ATOM 258 C CA . LEU A 1 267 ? 14.618 51.509 6.225 1.00 309.12 267 LEU A CA 1
ATOM 259 C CA . PHE A 1 268 ? 13.768 53.887 3.402 1.00 309.12 268 PHE A CA 1
ATOM 260 C CA . LEU A 1 269 ? 17.525 54.642 3.218 1.00 309.12 269 LEU A CA 1
ATOM 261 C CA . ALA A 1 270 ? 18.202 50.964 2.787 1.00 309.12 270 ALA A CA 1
ATOM 262 C CA . SER A 1 271 ? 17.411 51.629 -0.901 1.00 309.12 271 SER A CA 1
ATOM 263 C CA . VAL A 1 272 ? 19.987 54.415 -1.500 1.00 309.12 272 VAL A CA 1
ATOM 264 C CA . ASP A 1 273 ? 21.980 53.856 1.780 1.00 309.12 273 ASP A CA 1
ATOM 265 C CA . SER A 1 274 ? 22.136 50.006 2.323 1.00 309.12 274 SER A CA 1
ATOM 266 C CA . ILE A 1 275 ? 24.136 50.183 -0.920 1.00 309.12 275 ILE A CA 1
ATOM 267 C CA . ARG A 1 276 ? 26.080 53.069 0.621 1.00 309.12 276 ARG A CA 1
ATOM 268 C CA . ALA A 1 277 ? 27.597 50.307 2.659 1.00 309.12 277 ALA A CA 1
ATOM 269 C CA . GLU A 1 278 ? 26.125 46.810 2.744 1.00 309.12 278 GLU A CA 1
ATOM 270 C CA . LEU A 1 279 ? 28.075 47.088 5.994 1.00 309.12 279 LEU A CA 1
ATOM 271 C CA . THR A 1 280 ? 24.955 48.431 7.954 1.00 309.12 280 THR A CA 1
ATOM 272 C CA . PRO A 1 281 ? 21.226 48.349 6.621 1.00 309.12 281 PRO A CA 1
ATOM 273 C CA . GLY A 1 282 ? 20.789 44.698 5.633 1.00 309.12 282 GLY A CA 1
ATOM 274 C CA . THR A 1 283 ? 22.429 44.381 9.088 1.00 309.12 283 THR A CA 1
ATOM 275 C CA . PHE A 1 284 ? 21.203 47.338 11.293 1.00 309.12 284 PHE A CA 1
ATOM 276 C CA . THR A 1 285 ? 17.788 45.746 11.747 1.00 309.12 285 THR A CA 1
ATOM 277 C CA . VAL A 1 286 ? 20.320 43.778 13.859 1.00 309.12 286 VAL A CA 1
ATOM 278 C CA . VAL A 1 287 ? 22.857 46.469 14.851 1.00 309.12 287 VAL A CA 1
ATOM 279 C CA . PHE A 1 288 ? 19.720 47.812 16.548 1.00 309.12 288 PHE A CA 1
ATOM 280 C CA . SER A 1 289 ? 19.074 44.366 17.986 1.00 309.12 289 SER A CA 1
ATOM 281 C CA . ALA A 1 290 ? 22.540 45.019 19.269 1.00 309.12 290 ALA A CA 1
ATOM 282 C CA . MET A 1 291 ? 21.543 48.279 21.024 1.00 309.12 291 MET A CA 1
ATOM 283 C CA . PHE A 1 292 ? 18.485 47.050 23.062 1.00 309.12 292 PHE A CA 1
ATOM 284 C CA . GLY A 1 293 ? 20.425 43.820 23.782 1.00 309.12 293 GLY A CA 1
ATOM 285 C CA . LEU A 1 294 ? 22.870 46.096 25.656 1.00 309.12 294 LEU A CA 1
ATOM 286 C CA . MET A 1 295 ? 20.469 48.059 27.855 1.00 309.12 295 MET A CA 1
ATOM 287 C CA . ARG A 1 296 ? 19.341 44.726 29.413 1.00 309.12 296 ARG A CA 1
ATOM 288 C CA . PRO A 1 297 ? 22.749 45.136 31.014 1.00 309.12 297 PRO A CA 1
ATOM 289 C CA . LEU A 1 298 ? 22.550 48.845 31.893 1.00 309.12 298 LEU A CA 1
ATOM 290 C CA . LYS A 1 299 ? 19.072 48.331 33.346 1.00 309.12 299 LYS A CA 1
ATOM 291 C CA . ALA A 1 300 ? 20.707 46.005 35.670 1.00 309.12 300 ALA A CA 1
ATOM 292 C CA . LEU A 1 301 ? 23.817 48.324 35.918 1.00 309.12 301 LEU A CA 1
ATOM 293 C CA . THR A 1 302 ? 22.166 50.947 37.961 1.00 309.12 302 THR A CA 1
ATOM 294 C CA . SER A 1 303 ? 20.356 48.141 39.786 1.00 309.12 303 SER A CA 1
ATOM 295 C CA . VAL A 1 304 ? 23.575 46.279 40.533 1.00 309.12 304 VAL A CA 1
ATOM 296 C CA . THR A 1 305 ? 25.789 48.914 42.141 1.00 309.12 305 THR A CA 1
ATOM 297 C CA . SER A 1 306 ? 22.597 49.205 44.169 1.00 309.12 306 SER A CA 1
ATOM 298 C CA . GLU A 1 307 ? 21.255 45.715 44.702 1.00 309.12 307 GLU A CA 1
ATOM 299 C CA . PHE A 1 308 ? 24.911 44.861 45.217 1.00 309.12 308 PHE A CA 1
ATOM 300 C CA . GLN A 1 309 ? 25.003 47.231 48.203 1.00 309.12 309 GLN A CA 1
ATOM 301 C CA . ARG A 1 310 ? 21.782 45.971 49.805 1.00 309.12 310 ARG A CA 1
ATOM 302 C CA . GLY A 1 311 ? 23.424 42.550 49.835 1.00 309.12 311 GLY A CA 1
ATOM 303 C CA . MET A 1 312 ? 27.182 42.288 50.286 1.00 309.12 312 MET A CA 1
ATOM 304 C CA . ALA A 1 313 ? 26.266 44.916 52.885 1.00 309.12 313 ALA A CA 1
ATOM 305 C CA . ALA A 1 314 ? 25.519 42.465 55.627 1.00 309.12 314 ALA A CA 1
ATOM 306 C CA . CYS A 1 315 ? 28.266 40.287 54.068 1.00 309.12 315 CYS A CA 1
ATOM 307 C CA . GLN A 1 316 ? 30.125 42.903 55.871 1.00 309.12 316 GLN A CA 1
ATOM 308 C CA . THR A 1 317 ? 27.809 42.699 58.870 1.00 309.12 317 THR A CA 1
ATOM 309 C CA . LEU A 1 318 ? 28.580 38.973 58.883 1.00 309.12 318 LEU A CA 1
ATOM 310 C CA . PHE A 1 319 ? 31.241 40.012 61.356 1.00 309.12 319 PHE A CA 1
ATOM 311 C CA . GLY A 1 320 ? 29.021 43.058 61.496 1.00 309.12 320 GLY A CA 1
ATOM 312 C CA . LEU A 1 321 ? 27.516 41.388 64.554 1.00 309.12 321 LEU A CA 1
ATOM 313 C CA . MET A 1 322 ? 29.995 38.923 66.155 1.00 309.12 322 MET A CA 1
ATOM 314 C CA . ASP A 1 323 ? 31.494 41.237 68.810 1.00 309.12 323 ASP A CA 1
ATOM 315 C CA . LEU A 1 324 ? 30.845 44.868 69.994 1.00 309.12 324 LEU A CA 1
ATOM 316 C CA . GLU A 1 325 ? 31.284 45.018 73.822 1.00 309.12 325 GLU A CA 1
ATOM 317 C CA . THR A 1 326 ? 34.108 44.655 76.476 1.00 309.12 326 THR A CA 1
ATOM 318 C CA . GLU A 1 327 ? 33.697 41.026 77.508 1.00 309.12 327 GLU A CA 1
ATOM 319 C CA . ARG A 1 328 ? 35.412 39.124 80.409 1.00 309.12 328 ARG A CA 1
ATOM 320 C CA . ASP A 1 329 ? 39.023 37.975 79.980 1.00 309.12 329 ASP A CA 1
ATOM 321 C CA . ASN A 1 330 ? 40.430 34.362 79.982 1.00 309.12 330 ASN A CA 1
ATOM 322 C CA . GLY A 1 331 ? 42.933 33.208 82.651 1.00 309.12 331 GLY A CA 1
ATOM 323 C CA . LYS A 1 332 ? 46.346 33.306 84.460 1.00 309.12 332 LYS A CA 1
ATOM 324 C CA . TYR A 1 333 ? 46.943 30.836 87.438 1.00 309.12 333 TYR A CA 1
ATOM 325 C CA . GLU A 1 334 ? 45.835 27.197 86.932 1.00 309.12 334 GLU A CA 1
ATOM 326 C CA . ALA A 1 335 ? 47.058 23.543 87.101 1.00 309.12 335 ALA A CA 1
ATOM 327 C CA . GLU A 1 336 ? 45.874 20.039 85.960 1.00 309.12 336 GLU A CA 1
ATOM 328 C CA . ARG A 1 337 ? 44.323 18.875 89.298 1.00 309.12 337 ARG A CA 1
ATOM 329 C CA . VAL A 1 338 ? 41.013 18.070 91.132 1.00 309.12 338 VAL A CA 1
ATOM 330 C CA . ASN A 1 339 ? 40.212 20.598 93.869 1.00 309.12 339 ASN A CA 1
ATOM 331 C CA . GLY A 1 340 ? 37.470 23.179 93.400 1.00 309.12 340 GLY A CA 1
ATOM 332 C CA . GLU A 1 341 ? 36.735 25.150 96.552 1.00 309.12 341 GLU A CA 1
ATOM 333 C CA . VAL A 1 342 ? 33.593 27.270 96.841 1.00 309.12 342 VAL A CA 1
ATOM 334 C CA . ASP A 1 343 ? 35.034 30.280 98.713 1.00 309.12 343 ASP A CA 1
ATOM 335 C CA . VAL A 1 344 ? 32.767 33.065 97.472 1.00 309.12 344 VAL A CA 1
ATOM 336 C CA . LYS A 1 345 ? 33.671 35.734 99.984 1.00 309.12 345 LYS A CA 1
ATOM 337 C CA . ASP A 1 346 ? 31.893 38.988 99.176 1.00 309.12 346 ASP A CA 1
ATOM 338 C CA . VAL A 1 347 ? 29.085 37.598 96.945 1.00 309.12 347 VAL A CA 1
ATOM 339 C CA . THR A 1 348 ? 28.130 40.218 94.286 1.00 309.12 348 THR A CA 1
ATOM 340 C CA . PHE A 1 349 ? 25.913 41.003 91.389 1.00 309.12 349 PHE A CA 1
ATOM 341 C CA . THR A 1 350 ? 23.507 38.695 89.868 1.00 309.12 350 THR A CA 1
ATOM 342 C CA . TYR A 1 351 ? 21.179 38.590 86.898 1.00 309.12 351 TYR A CA 1
ATOM 343 C CA . GLN A 1 352 ? 22.117 41.021 84.098 1.00 309.12 352 GLN A CA 1
ATOM 344 C CA . GLY A 1 353 ? 24.915 43.499 84.674 1.00 309.12 353 GLY A CA 1
ATOM 345 C CA . LYS A 1 354 ? 23.188 46.722 85.578 1.00 309.12 354 LYS A CA 1
ATOM 346 C CA . GLU A 1 355 ? 20.682 45.084 87.908 1.00 309.12 355 GLU A CA 1
ATOM 347 C CA . LYS A 1 356 ? 21.276 45.589 91.700 1.00 309.12 356 LYS A CA 1
ATOM 348 C CA . PRO A 1 357 ? 23.651 42.765 92.668 1.00 309.12 357 PRO A CA 1
ATOM 349 C CA . ALA A 1 358 ? 21.142 40.424 94.415 1.00 309.12 358 ALA A CA 1
ATOM 350 C CA . LEU A 1 359 ? 24.297 38.778 95.591 1.00 309.12 359 LEU A CA 1
ATOM 351 C CA . SER A 1 360 ? 24.954 41.516 98.164 1.00 309.12 360 SER A CA 1
ATOM 352 C CA . HIS A 1 361 ? 28.008 41.510 100.376 1.00 309.12 361 HIS A CA 1
ATOM 353 C CA . VAL A 1 362 ? 28.100 37.813 101.514 1.00 309.12 362 VAL A CA 1
ATOM 354 C CA . SER A 1 363 ? 31.233 35.624 102.046 1.00 309.12 363 SER A CA 1
ATOM 355 C CA . PHE A 1 364 ? 31.469 31.906 101.457 1.00 309.12 364 PHE A CA 1
ATOM 356 C CA . SER A 1 365 ? 33.570 28.760 101.328 1.00 309.12 365 SER A CA 1
ATOM 357 C CA . ILE A 1 366 ? 33.140 25.139 100.333 1.00 309.12 366 ILE A CA 1
ATOM 358 C CA . PRO A 1 367 ? 36.336 23.157 99.636 1.00 309.12 367 PRO A CA 1
ATOM 359 C CA . GLN A 1 368 ? 36.966 19.554 98.604 1.00 309.12 368 GLN A CA 1
ATOM 360 C CA . GLY A 1 369 ? 35.030 16.585 99.936 1.00 309.12 369 GLY A CA 1
ATOM 361 C CA . LYS A 1 370 ? 31.795 17.902 101.371 1.00 309.12 370 LYS A CA 1
ATOM 362 C CA . THR A 1 371 ? 28.075 17.301 101.392 1.00 309.12 371 THR A CA 1
ATOM 363 C CA . VAL A 1 372 ? 26.249 20.583 101.228 1.00 309.12 372 VAL A CA 1
ATOM 364 C CA . ALA A 1 373 ? 22.835 21.658 99.933 1.00 309.12 373 ALA A CA 1
ATOM 365 C CA . LEU A 1 374 ? 22.680 25.040 98.230 1.00 309.12 374 LEU A CA 1
ATOM 366 C CA . VAL A 1 375 ? 19.520 26.973 98.743 1.00 309.12 375 VAL A CA 1
ATOM 367 C CA . GLY A 1 376 ? 19.423 30.717 98.451 1.00 309.12 376 GLY A CA 1
ATOM 368 C CA . ARG A 1 377 ? 15.758 31.481 99.168 1.00 309.12 377 ARG A CA 1
ATOM 369 C CA . SER A 1 378 ? 13.086 30.563 96.653 1.00 309.12 378 SER A CA 1
ATOM 370 C CA . GLY A 1 379 ? 13.634 34.061 95.117 1.00 309.12 379 GLY A CA 1
ATOM 371 C CA . SER A 1 380 ? 16.622 36.206 93.919 1.00 309.12 380 SER A CA 1
ATOM 372 C CA . GLY A 1 381 ? 19.111 33.960 95.687 1.00 309.12 381 GLY A CA 1
ATOM 373 C CA . LYS A 1 382 ? 18.438 30.449 94.440 1.00 309.12 382 LYS A CA 1
ATOM 374 C CA . SER A 1 383 ? 19.134 30.859 90.732 1.00 309.12 383 SER A CA 1
ATOM 375 C CA . THR A 1 384 ? 22.079 33.256 91.075 1.00 309.12 384 THR A CA 1
ATOM 376 C CA . ILE A 1 385 ? 23.855 31.216 93.737 1.00 309.12 385 ILE A CA 1
ATOM 377 C CA . ALA A 1 386 ? 23.190 27.811 92.356 1.00 309.12 386 ALA A CA 1
ATOM 378 C CA . ASN A 1 387 ? 23.668 28.458 88.640 1.00 309.12 387 ASN A CA 1
ATOM 379 C CA . LEU A 1 388 ? 26.175 31.320 88.978 1.00 309.12 388 LEU A CA 1
ATOM 380 C CA . PHE A 1 389 ? 28.568 28.626 90.264 1.00 309.12 389 PHE A CA 1
ATOM 381 C CA . THR A 1 390 ? 30.621 28.954 87.036 1.00 309.12 390 THR A CA 1
ATOM 382 C CA . ARG A 1 391 ? 31.223 32.737 87.141 1.00 309.12 391 ARG A CA 1
ATOM 383 C CA . PHE A 1 392 ? 31.785 32.696 83.489 1.00 309.12 392 PHE A CA 1
ATOM 384 C CA . TYR A 1 393 ? 28.569 34.609 84.015 1.00 309.12 393 TYR A CA 1
ATOM 385 C CA . ASP A 1 394 ? 28.351 38.463 84.109 1.00 309.12 394 ASP A CA 1
ATOM 386 C CA . VAL A 1 395 ? 29.478 38.704 87.775 1.00 309.12 395 VAL A CA 1
ATOM 387 C CA . ASP A 1 396 ? 32.239 41.009 88.984 1.00 309.12 396 ASP A CA 1
ATOM 388 C CA . SER A 1 397 ? 31.875 38.767 92.036 1.00 309.12 397 SER A CA 1
ATOM 389 C CA . GLY A 1 398 ? 34.733 39.794 94.310 1.00 309.12 398 GLY A CA 1
ATOM 390 C CA . SER A 1 399 ? 36.592 37.876 97.053 1.00 309.12 399 SER A CA 1
ATOM 391 C CA . ILE A 1 400 ? 35.151 34.895 95.203 1.00 309.12 400 ILE A CA 1
ATOM 392 C CA . CYS A 1 401 ? 37.886 32.226 95.280 1.00 309.12 401 CYS A CA 1
ATOM 393 C CA . LEU A 1 402 ? 37.386 28.942 93.418 1.00 309.12 402 LEU A CA 1
ATOM 394 C CA . ASP A 1 403 ? 39.917 26.097 93.572 1.00 309.12 403 ASP A CA 1
ATOM 395 C CA . GLY A 1 404 ? 42.138 28.935 94.753 1.00 309.12 404 GLY A CA 1
ATOM 396 C CA . HIS A 1 405 ? 41.468 31.479 92.024 1.00 309.12 405 HIS A CA 1
ATOM 397 C CA . ASP A 1 406 ? 39.217 34.572 91.511 1.00 309.12 406 ASP A CA 1
ATOM 398 C CA . VAL A 1 407 ? 36.597 34.951 88.673 1.00 309.12 407 VAL A CA 1
ATOM 399 C CA . ARG A 1 408 ? 38.644 37.148 86.243 1.00 309.12 408 ARG A CA 1
ATOM 400 C CA . ASP A 1 409 ? 41.417 34.888 87.443 1.00 309.12 409 ASP A CA 1
ATOM 401 C CA . TYR A 1 410 ? 41.465 31.431 85.909 1.00 309.12 410 TYR A CA 1
ATOM 402 C CA . LYS A 1 411 ? 42.389 29.778 82.656 1.00 309.12 411 LYS A CA 1
ATOM 403 C CA . LEU A 1 412 ? 39.056 28.885 81.075 1.00 309.12 412 LEU A CA 1
ATOM 404 C CA . THR A 1 413 ? 40.011 26.014 78.681 1.00 309.12 413 THR A CA 1
ATOM 405 C CA . ASN A 1 414 ? 42.013 24.140 81.401 1.00 309.12 414 ASN A CA 1
ATOM 406 C CA . LEU A 1 415 ? 39.899 25.511 84.266 1.00 309.12 415 LEU A CA 1
ATOM 407 C CA . ARG A 1 416 ? 36.299 24.383 83.513 1.00 309.12 416 ARG A CA 1
ATOM 408 C CA . ARG A 1 417 ? 37.655 21.257 81.674 1.00 309.12 417 ARG A CA 1
ATOM 409 C CA . HIS A 1 418 ? 37.396 19.558 85.059 1.00 309.12 418 HIS A CA 1
ATOM 410 C CA . PHE A 1 419 ? 33.745 19.678 86.130 1.00 309.12 419 PHE A CA 1
ATOM 411 C CA . ALA A 1 420 ? 30.325 17.942 85.835 1.00 309.12 420 ALA A CA 1
ATOM 412 C CA . LEU A 1 421 ? 27.819 20.467 87.127 1.00 309.12 421 LEU A CA 1
ATOM 413 C CA . VAL A 1 422 ? 24.334 19.383 86.142 1.00 309.12 422 VAL A CA 1
ATOM 414 C CA . SER A 1 423 ? 20.760 20.810 86.233 1.00 30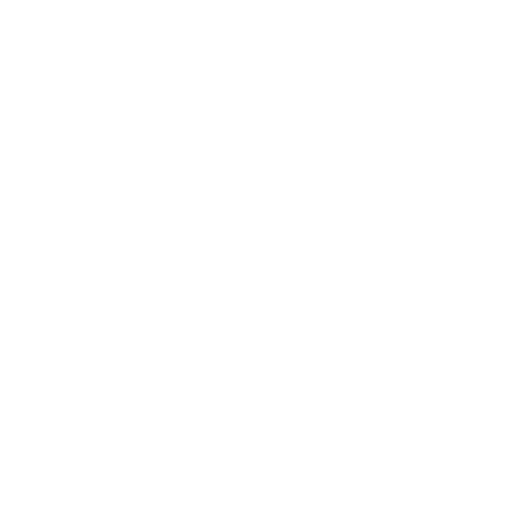9.12 423 SER A CA 1
ATOM 415 C CA . GLN A 1 424 ? 17.229 19.985 85.118 1.00 309.12 424 GLN A CA 1
ATOM 416 C CA . ASN A 1 425 ? 16.311 22.337 82.176 1.00 309.12 425 ASN A CA 1
ATOM 417 C CA . VAL A 1 426 ? 17.073 19.153 80.293 1.00 309.12 426 VAL A CA 1
ATOM 418 C CA . HIS A 1 427 ? 17.592 18.830 76.591 1.00 309.12 427 HIS A CA 1
ATOM 419 C CA . LEU A 1 428 ? 18.366 15.971 74.307 1.00 309.12 428 LEU A CA 1
ATOM 420 C CA . PHE A 1 429 ? 19.946 15.801 70.853 1.00 309.12 429 PHE A CA 1
ATOM 421 C CA . ASN A 1 430 ? 17.344 13.906 68.807 1.00 309.12 430 ASN A CA 1
ATOM 422 C CA . ASP A 1 431 ? 19.854 11.053 68.224 1.00 309.12 431 ASP A CA 1
ATOM 423 C CA . THR A 1 432 ? 19.400 8.990 71.333 1.00 309.12 432 THR A CA 1
ATOM 424 C CA . ILE A 1 433 ? 19.959 9.184 75.017 1.00 309.12 433 ILE A CA 1
ATOM 425 C CA . ALA A 1 434 ? 22.131 6.110 74.866 1.00 309.12 434 ALA A CA 1
ATOM 426 C CA . ASN A 1 435 ? 24.778 7.273 72.363 1.00 309.12 435 ASN A CA 1
ATOM 427 C CA . ASN A 1 436 ? 24.048 10.589 74.082 1.00 309.12 436 ASN A CA 1
ATOM 428 C CA . ILE A 1 437 ? 25.752 9.420 77.317 1.00 309.12 437 ILE A CA 1
ATOM 429 C CA . ALA A 1 438 ? 28.835 8.534 75.219 1.00 309.12 438 ALA A CA 1
ATOM 430 C CA . TYR A 1 439 ? 28.560 11.235 72.598 1.00 309.12 439 TYR A CA 1
ATOM 431 C CA . ALA A 1 440 ? 27.393 14.677 73.829 1.00 309.12 440 ALA A CA 1
ATOM 432 C CA . ALA A 1 441 ? 30.236 13.971 76.164 1.00 309.12 441 ALA A CA 1
ATOM 433 C CA . GLU A 1 442 ? 33.309 13.715 73.782 1.00 309.12 442 GLU A CA 1
ATOM 434 C CA . GLY A 1 443 ? 32.325 12.528 70.295 1.00 309.12 443 GLY A CA 1
ATOM 435 C CA . GLU A 1 444 ? 33.686 8.964 70.271 1.00 309.12 444 GLU A CA 1
ATOM 436 C CA . TYR A 1 445 ? 34.390 8.951 73.986 1.00 309.12 445 TYR A CA 1
ATOM 437 C CA . THR A 1 446 ? 36.146 5.626 74.611 1.00 309.12 446 THR A CA 1
ATOM 438 C CA . ARG A 1 447 ? 32.831 3.689 74.577 1.00 309.12 447 ARG A CA 1
ATOM 439 C CA . GLU A 1 448 ? 31.756 1.882 77.717 1.00 309.12 448 GLU A CA 1
ATOM 440 C CA . GLN A 1 449 ? 30.066 4.179 80.372 1.00 309.12 449 GLN A CA 1
ATOM 441 C CA . ILE A 1 450 ? 27.069 4.323 77.869 1.00 309.12 450 ILE A CA 1
ATOM 442 C CA . GLU A 1 451 ? 26.045 0.758 78.069 1.00 309.12 451 GLU A CA 1
ATOM 443 C CA . GLN A 1 452 ? 28.080 -0.515 81.045 1.00 309.12 452 GLN A CA 1
ATOM 444 C CA . ALA A 1 453 ? 27.980 2.569 83.231 1.00 309.12 453 ALA A CA 1
ATOM 445 C CA . ALA A 1 454 ? 24.249 2.983 82.499 1.00 309.12 454 ALA A CA 1
ATOM 446 C CA . ARG A 1 455 ? 23.724 -0.593 83.710 1.00 309.12 455 ARG A CA 1
ATOM 447 C CA . GLN A 1 456 ? 25.468 -0.524 87.138 1.00 309.12 456 GLN A CA 1
ATOM 448 C CA . ALA A 1 457 ? 23.927 2.886 87.682 1.00 309.12 457 ALA A CA 1
ATOM 449 C CA . HIS A 1 458 ? 20.438 1.652 86.649 1.00 309.12 458 HIS A CA 1
ATOM 450 C CA . ALA A 1 459 ? 20.192 3.951 83.659 1.00 309.12 459 ALA A CA 1
ATOM 451 C CA . MET A 1 460 ? 20.177 0.632 81.781 1.00 309.12 460 MET A CA 1
ATOM 452 C CA . GLU A 1 461 ? 17.089 -1.223 83.138 1.00 309.12 461 GLU A CA 1
ATOM 453 C CA . PHE A 1 462 ? 15.118 1.799 82.041 1.00 309.12 462 PHE A CA 1
ATOM 454 C CA . ILE A 1 463 ? 16.803 2.447 78.583 1.00 309.12 463 ILE A CA 1
ATOM 455 C CA . GLU A 1 464 ? 16.167 -0.885 76.888 1.00 309.12 464 GLU A CA 1
ATOM 456 C CA . ASN A 1 465 ? 13.039 -1.855 78.909 1.00 309.12 465 ASN A CA 1
ATOM 457 C CA . MET A 1 466 ? 11.576 1.312 77.363 1.00 309.12 466 MET A CA 1
ATOM 458 C CA . PRO A 1 467 ? 10.278 1.043 73.711 1.00 309.12 467 PRO A CA 1
ATOM 459 C CA . GLN A 1 468 ? 12.890 0.276 71.096 1.00 309.12 468 GLN A CA 1
ATOM 460 C CA . GLY A 1 469 ? 16.248 -1.049 72.221 1.00 309.12 469 GLY A CA 1
ATOM 461 C CA . LEU A 1 470 ? 19.834 0.015 71.590 1.00 309.12 470 LEU A CA 1
ATOM 462 C CA . ASP A 1 471 ? 19.665 3.581 70.252 1.00 309.12 471 ASP A CA 1
ATOM 463 C CA . THR A 1 472 ? 16.251 5.265 70.133 1.00 309.12 472 THR A CA 1
ATOM 464 C CA . VAL A 1 473 ? 15.847 8.258 67.801 1.00 309.12 473 VAL A CA 1
ATOM 465 C CA . ILE A 1 474 ? 13.577 10.258 70.257 1.00 309.12 474 ILE A CA 1
ATOM 466 C CA . GLY A 1 475 ? 10.416 11.263 68.284 1.00 309.12 475 GLY A CA 1
ATOM 467 C CA . GLU A 1 476 ? 10.385 14.443 70.286 1.00 309.12 476 GLU A CA 1
ATOM 468 C CA . ASN A 1 477 ? 10.084 15.574 73.890 1.00 309.12 477 ASN A CA 1
ATOM 469 C CA . GLY A 1 478 ? 7.716 12.763 74.877 1.00 309.12 478 GLY A CA 1
ATOM 470 C CA . THR A 1 479 ? 4.257 11.498 73.650 1.00 309.12 479 THR A CA 1
ATOM 471 C CA . SER A 1 480 ? 5.401 8.020 74.792 1.00 309.12 480 SER A CA 1
ATOM 472 C CA . LEU A 1 481 ? 8.924 9.060 75.902 1.00 309.12 481 LEU A CA 1
ATOM 473 C CA . SER A 1 482 ? 7.470 11.951 77.917 1.00 309.12 482 SER A CA 1
ATOM 474 C CA . GLY A 1 483 ? 9.542 14.532 79.784 1.00 309.12 483 GLY A CA 1
ATOM 475 C CA . GLY A 1 484 ? 11.393 11.809 81.682 1.00 309.12 484 GLY A CA 1
ATOM 476 C CA . GLN A 1 485 ? 13.626 10.241 78.979 1.00 309.12 485 GLN A CA 1
ATOM 477 C CA . ARG A 1 486 ? 14.630 13.811 78.023 1.00 309.12 486 ARG A CA 1
ATOM 478 C CA . GLN A 1 487 ? 15.817 14.514 81.581 1.00 309.12 487 GLN A CA 1
ATOM 479 C CA . ARG A 1 488 ? 17.258 10.961 81.773 1.00 309.12 488 ARG A CA 1
ATOM 480 C CA . VAL A 1 489 ? 19.842 11.390 78.966 1.00 309.12 489 VAL A CA 1
ATOM 481 C CA . ALA A 1 490 ? 21.303 14.224 80.987 1.00 309.12 490 ALA A CA 1
ATOM 482 C CA . ILE A 1 491 ? 21.460 12.300 84.313 1.00 309.12 491 ILE A CA 1
ATOM 483 C CA . ALA A 1 492 ? 22.662 9.004 82.647 1.00 309.12 492 ALA A CA 1
ATOM 484 C CA . ARG A 1 493 ? 25.584 10.477 80.718 1.00 309.12 493 ARG A CA 1
ATOM 485 C CA . ALA A 1 494 ? 26.462 12.307 83.919 1.00 309.12 494 ALA A CA 1
ATOM 486 C CA . LEU A 1 495 ? 25.728 9.831 86.738 1.00 309.12 495 LEU A CA 1
ATOM 487 C CA . LEU A 1 496 ? 28.444 8.237 84.619 1.00 309.12 496 LEU A CA 1
ATOM 488 C CA . ARG A 1 497 ? 30.261 11.501 83.708 1.00 309.12 497 ARG A CA 1
ATOM 489 C CA . ASP A 1 498 ? 32.909 11.595 86.479 1.00 309.12 498 ASP A CA 1
ATOM 490 C CA . ALA A 1 499 ? 34.050 15.147 85.565 1.00 309.12 499 ALA A CA 1
ATOM 491 C CA . PRO A 1 500 ? 35.516 16.729 88.752 1.00 309.12 500 PRO A CA 1
ATOM 492 C CA . VAL A 1 501 ? 33.136 18.753 90.901 1.00 309.12 501 VAL A CA 1
ATOM 493 C CA . LEU A 1 502 ? 29.783 17.052 90.232 1.00 309.12 502 LEU A CA 1
ATOM 494 C CA . ILE A 1 503 ? 27.910 20.357 90.688 1.00 309.12 503 ILE A CA 1
ATOM 495 C CA . LEU A 1 504 ? 24.603 18.610 90.638 1.00 309.12 504 LEU A CA 1
ATOM 496 C CA . ASP A 1 505 ? 21.874 21.008 91.344 1.00 309.12 505 ASP A CA 1
ATOM 497 C CA . GLU A 1 506 ? 18.135 20.513 91.407 1.00 309.12 506 GLU A CA 1
ATOM 498 C CA . ALA A 1 507 ? 18.337 16.824 92.098 1.00 309.12 507 ALA A CA 1
ATOM 499 C CA . THR A 1 508 ? 14.579 16.852 91.445 1.00 309.12 508 THR A CA 1
ATOM 500 C CA . SER A 1 509 ? 11.924 19.493 90.881 1.00 309.12 509 SER A CA 1
ATOM 501 C CA . ALA A 1 510 ? 9.871 17.154 88.707 1.00 309.12 510 ALA A CA 1
ATOM 502 C CA . LEU A 1 511 ? 11.204 13.595 89.116 1.00 309.12 511 LEU A CA 1
ATOM 503 C CA . ASP A 1 512 ? 9.115 10.855 90.738 1.00 309.12 512 ASP A CA 1
ATOM 504 C CA . THR A 1 513 ? 10.605 8.088 92.934 1.00 309.12 513 THR A CA 1
ATOM 505 C CA . GLU A 1 514 ? 11.609 4.843 90.960 1.00 309.12 514 GLU A CA 1
ATOM 506 C CA . SER A 1 515 ? 13.859 6.206 88.159 1.00 309.12 515 SER A CA 1
ATOM 507 C CA . GLU A 1 516 ? 14.679 9.304 90.259 1.00 309.12 516 GLU A CA 1
ATOM 508 C CA . ARG A 1 517 ? 15.248 7.178 93.343 1.00 309.12 517 ARG A CA 1
ATOM 509 C CA . ALA A 1 518 ? 17.864 4.662 92.179 1.00 309.12 518 ALA A CA 1
ATOM 510 C CA . ILE A 1 519 ? 19.815 7.257 90.198 1.00 309.12 519 ILE A CA 1
ATOM 511 C CA . GLN A 1 520 ? 19.614 9.430 93.316 1.00 309.12 520 GLN A CA 1
ATOM 512 C CA . ALA A 1 521 ? 21.095 6.280 94.880 1.00 309.12 521 ALA A CA 1
ATOM 513 C CA . ALA A 1 522 ? 23.957 5.984 92.356 1.00 309.12 522 ALA A CA 1
ATOM 514 C C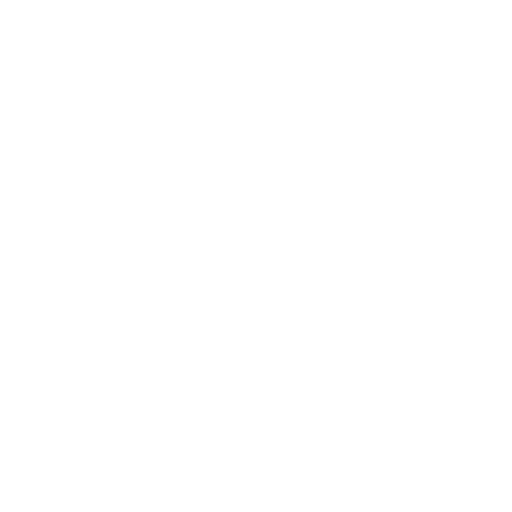A . LEU A 1 523 ? 24.075 9.816 92.486 1.00 309.12 523 LEU A CA 1
ATOM 515 C CA . ASP A 1 524 ? 23.831 10.051 96.336 1.00 309.12 524 ASP A CA 1
ATOM 516 C CA . GLU A 1 525 ? 27.010 7.888 95.891 1.00 309.12 525 GLU A CA 1
ATOM 517 C CA . LEU A 1 526 ? 29.535 10.283 94.268 1.00 309.12 526 LEU A CA 1
ATOM 518 C CA . GLN A 1 527 ? 28.096 13.069 96.530 1.00 309.12 527 GLN A CA 1
ATOM 519 C CA . LYS A 1 528 ? 29.406 12.046 100.021 1.00 309.12 528 LYS A CA 1
ATOM 520 C CA . ASN A 1 529 ? 33.143 11.596 99.213 1.00 309.12 529 ASN A CA 1
ATOM 521 C CA . LYS A 1 530 ? 33.629 14.540 96.771 1.00 309.12 530 LYS A CA 1
ATOM 522 C CA . THR A 1 531 ? 33.080 18.258 96.643 1.00 309.12 531 THR A CA 1
ATOM 523 C CA . VAL A 1 532 ? 29.272 18.186 95.956 1.00 309.12 532 VAL A CA 1
ATOM 524 C CA . LEU A 1 533 ? 26.433 20.750 95.761 1.00 309.12 533 LEU A CA 1
ATOM 525 C CA . VAL A 1 534 ? 22.737 19.950 95.378 1.00 309.12 534 VAL A CA 1
ATOM 526 C CA . ILE A 1 535 ? 20.201 22.802 95.435 1.00 309.12 535 ILE A CA 1
ATOM 527 C CA . ALA A 1 536 ? 17.519 20.137 95.385 1.00 309.12 536 ALA A CA 1
ATOM 528 C CA . HIS A 1 537 ? 14.228 21.333 96.923 1.00 309.12 537 HIS A CA 1
ATOM 529 C CA . ARG A 1 538 ? 14.027 18.120 98.984 1.00 309.12 538 ARG A CA 1
ATOM 530 C CA . LEU A 1 539 ? 14.467 17.570 102.699 1.00 309.12 539 LEU A CA 1
ATOM 531 C CA . SER A 1 540 ? 15.409 13.914 103.064 1.00 309.12 540 SER A CA 1
ATOM 532 C CA . THR A 1 541 ? 19.103 14.243 102.217 1.00 309.12 541 THR A CA 1
ATOM 533 C CA . ILE A 1 542 ? 19.594 16.963 104.853 1.00 309.12 542 ILE A CA 1
ATOM 534 C CA . GLU A 1 543 ? 19.852 14.484 107.727 1.00 309.12 543 GLU A CA 1
ATOM 535 C CA . GLN A 1 544 ? 23.012 12.902 106.278 1.00 309.12 544 GLN A CA 1
ATOM 536 C CA . ALA A 1 545 ? 24.039 16.136 104.636 1.00 309.12 545 ALA A CA 1
ATOM 537 C CA . ASP A 1 546 ? 26.682 17.219 107.045 1.00 309.12 546 ASP A CA 1
ATOM 538 C CA . GLU A 1 547 ? 26.299 20.766 105.717 1.00 309.12 547 GLU A CA 1
ATOM 539 C CA . ILE A 1 548 ? 23.550 22.944 104.363 1.00 309.12 548 ILE A CA 1
ATOM 540 C CA . LEU A 1 549 ? 23.623 26.505 103.349 1.00 309.12 549 LEU A CA 1
ATOM 541 C CA . VAL A 1 550 ? 21.001 29.133 102.973 1.00 309.12 550 VAL A CA 1
ATOM 542 C CA . VAL A 1 551 ? 20.893 32.798 102.435 1.00 309.12 551 VAL A CA 1
ATOM 543 C CA . ASP A 1 552 ? 18.944 35.707 101.194 1.00 309.12 552 ASP A CA 1
ATOM 544 C CA . GLU A 1 553 ? 19.262 39.461 100.445 1.00 309.12 553 GLU A CA 1
ATOM 545 C CA . GLY A 1 554 ? 19.251 40.248 104.182 1.00 309.12 554 GLY A CA 1
ATOM 546 C CA . GLU A 1 555 ? 19.059 36.918 106.067 1.00 309.12 555 GLU A CA 1
ATOM 547 C CA . ILE A 1 556 ? 22.244 35.268 104.785 1.00 309.12 556 ILE A CA 1
ATOM 548 C CA . ILE A 1 557 ? 22.542 33.703 108.161 1.00 309.12 557 ILE A CA 1
ATOM 549 C CA . GLU A 1 558 ? 22.254 29.984 107.685 1.00 309.12 558 GLU A CA 1
ATOM 550 C CA . ARG A 1 559 ? 24.828 27.205 108.007 1.00 309.12 559 ARG A CA 1
ATOM 551 C CA . GLY A 1 560 ? 24.515 23.573 109.212 1.00 309.12 560 GLY A CA 1
ATOM 552 C CA . ARG A 1 561 ? 21.845 20.812 108.675 1.00 309.12 561 ARG A CA 1
ATOM 553 C CA . HIS A 1 562 ? 18.322 19.525 109.661 1.00 309.12 562 HIS A CA 1
ATOM 554 C CA . ALA A 1 563 ? 19.678 19.575 113.202 1.00 309.12 563 ALA A CA 1
ATOM 555 C CA . ASP A 1 564 ? 20.170 23.387 113.766 1.00 309.12 564 ASP A CA 1
ATOM 556 C CA . LEU A 1 565 ? 17.538 24.501 111.241 1.00 309.12 565 LEU A CA 1
ATOM 557 C CA . LEU A 1 566 ? 14.753 23.356 113.611 1.00 309.12 566 LEU A CA 1
ATOM 558 C CA . ALA A 1 567 ? 16.814 23.796 116.776 1.00 309.12 567 ALA A CA 1
ATOM 559 C CA . GLN A 1 568 ? 16.100 27.505 117.028 1.00 309.12 568 GLN A CA 1
ATOM 560 C CA . ASP A 1 569 ? 12.747 28.445 115.566 1.00 309.12 569 ASP A CA 1
ATOM 561 C CA . GLY A 1 570 ? 13.207 31.125 112.880 1.00 309.12 570 GLY A CA 1
ATOM 562 C CA . ALA A 1 571 ? 12.258 32.357 109.428 1.00 309.12 571 ALA A CA 1
ATOM 563 C CA . TYR A 1 572 ? 11.919 28.732 108.362 1.00 309.12 572 TYR A CA 1
ATOM 564 C CA . ALA A 1 573 ? 8.274 27.708 108.327 1.00 309.12 573 ALA A CA 1
ATOM 565 C CA . GLN A 1 574 ? 8.143 27.790 104.388 1.00 309.12 574 GLN A CA 1
ATOM 566 C CA . LEU A 1 575 ? 10.729 25.368 102.962 1.00 309.12 575 LEU A CA 1
ATOM 567 C CA . HIS A 1 576 ? 9.716 23.223 105.976 1.00 309.12 576 HIS A CA 1
ATOM 568 C CA . ARG A 1 577 ? 6.099 22.992 104.650 1.00 309.12 577 ARG A CA 1
ATOM 569 C CA . ILE A 1 578 ? 6.581 22.515 100.892 1.00 309.12 578 ILE A CA 1
ATOM 570 C CA . GLN A 1 579 ? 8.649 19.440 101.879 1.00 309.12 579 GLN A CA 1
ATOM 571 C CA . PHE A 1 580 ? 7.161 16.065 103.112 1.00 309.12 580 PHE A CA 1
ATOM 572 C CA . GLY A 1 581 ? 4.398 15.540 105.748 1.00 309.12 581 GLY A CA 1
ATOM 573 C CA . TRP B 1 10 ? -9.626 24.735 51.718 1.00 309.12 10 TRP B CA 1
ATOM 574 C CA . GLN B 1 11 ? -9.366 27.459 54.385 1.00 309.12 11 GLN B CA 1
ATOM 575 C CA . THR B 1 12 ? -6.574 29.343 52.656 1.00 309.12 12 THR B CA 1
ATOM 576 C CA . PHE B 1 13 ? -8.893 30.244 49.814 1.00 309.12 13 PHE B CA 1
ATOM 577 C CA . LYS B 1 14 ? -12.109 30.941 51.715 1.00 309.12 14 LYS B CA 1
ATOM 578 C CA . ARG B 1 15 ? -9.924 33.664 53.357 1.00 309.12 15 ARG B CA 1
ATOM 579 C CA . LEU B 1 16 ? -8.076 34.901 50.257 1.00 309.12 16 LEU B CA 1
ATOM 580 C CA . TRP B 1 17 ? -11.652 35.023 49.051 1.00 309.12 17 TRP B CA 1
ATOM 581 C CA . 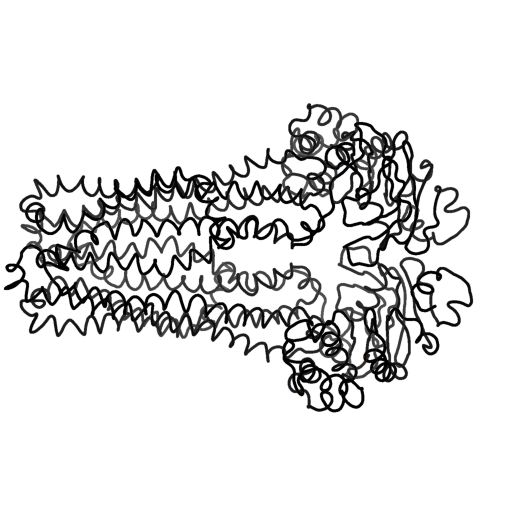THR B 1 18 ? -12.615 37.748 51.475 1.00 309.12 18 THR B CA 1
ATOM 582 C CA . TYR B 1 19 ? -9.320 39.319 50.307 1.00 309.12 19 TYR B CA 1
ATOM 583 C CA . ILE B 1 20 ? -10.780 39.326 46.690 1.00 309.12 20 ILE B CA 1
ATOM 584 C CA . ARG B 1 21 ? -14.236 40.855 47.305 1.00 309.12 21 ARG B CA 1
ATOM 585 C CA . LEU B 1 22 ? -12.145 42.765 49.837 1.00 309.12 22 LEU B CA 1
ATOM 586 C CA . TYR B 1 23 ? -12.009 45.439 47.096 1.00 309.12 23 TYR B CA 1
ATOM 587 C CA . LYS B 1 24 ? -12.661 43.741 43.676 1.00 309.12 24 LYS B CA 1
ATOM 588 C CA . ALA B 1 25 ? -13.261 47.151 41.956 1.00 309.12 25 ALA B CA 1
ATOM 589 C CA . GLY B 1 26 ? -9.756 46.890 40.652 1.00 309.12 26 GLY B CA 1
ATOM 590 C CA . LEU B 1 27 ? -10.297 43.428 39.067 1.00 309.12 27 LEU B CA 1
ATOM 591 C CA . VAL B 1 28 ? -12.351 45.561 36.748 1.00 309.12 28 VAL B CA 1
ATOM 592 C CA . VAL B 1 29 ? -10.117 48.365 35.364 1.00 309.12 29 VAL B CA 1
ATOM 593 C CA . SER B 1 30 ? -7.649 45.605 34.745 1.00 309.12 30 SER B CA 1
ATOM 594 C CA . THR B 1 31 ? -8.894 42.055 33.973 1.00 309.12 31 THR B CA 1
ATOM 595 C CA . ILE B 1 32 ? -10.532 44.164 31.355 1.00 309.12 32 ILE B CA 1
ATOM 596 C CA . ALA B 1 33 ? -7.623 46.622 30.918 1.00 309.12 33 ALA B CA 1
ATOM 597 C CA . LEU B 1 34 ? -5.754 43.423 30.085 1.00 309.12 34 LEU B CA 1
ATOM 598 C CA . VAL B 1 35 ? -8.451 42.583 27.679 1.00 309.12 35 VAL B CA 1
ATOM 599 C CA . ILE B 1 36 ? -7.326 45.525 25.500 1.00 309.12 36 ILE B CA 1
ATOM 600 C CA . ASN B 1 37 ? -3.882 44.205 26.418 1.00 309.12 37 ASN B CA 1
ATOM 601 C CA . ALA B 1 38 ? -4.938 41.254 24.282 1.00 309.12 38 ALA B CA 1
ATOM 602 C CA . ALA B 1 39 ? -5.093 43.866 21.552 1.00 309.12 39 ALA B CA 1
ATOM 603 C CA . ALA B 1 40 ? -1.358 44.085 22.255 1.00 309.12 40 ALA B CA 1
ATOM 604 C CA . ASP B 1 41 ? -1.039 40.478 20.850 1.00 309.12 41 ASP B CA 1
ATOM 605 C CA . THR B 1 42 ? -2.962 40.995 17.673 1.00 309.12 42 THR B CA 1
ATOM 606 C CA . TYR B 1 43 ? 0.060 43.257 16.966 1.00 309.12 43 TYR B CA 1
ATOM 607 C CA . MET B 1 44 ? 2.859 41.210 15.422 1.00 309.12 44 MET B CA 1
ATOM 608 C CA . ILE B 1 45 ? 0.944 38.418 13.544 1.00 309.12 45 ILE B CA 1
ATOM 609 C CA . SER B 1 46 ? -1.441 41.021 12.144 1.00 309.12 46 SER B CA 1
ATOM 610 C CA . LEU B 1 47 ? 1.709 42.944 11.387 1.00 309.12 47 LEU B CA 1
ATOM 611 C CA . LEU B 1 48 ? 3.401 40.078 9.569 1.00 309.12 48 LEU B CA 1
ATOM 612 C CA . LYS B 1 49 ? 1.128 38.772 6.741 1.00 309.12 49 LYS B CA 1
ATOM 613 C CA . PRO B 1 50 ? -1.727 40.846 5.118 1.00 309.12 50 PRO B CA 1
ATOM 614 C CA . LEU B 1 51 ? -0.391 44.419 5.938 1.00 309.12 51 LEU B CA 1
ATOM 615 C CA . LEU B 1 52 ? 3.383 43.637 5.422 1.00 309.12 52 LEU B CA 1
ATOM 616 C CA . ASP B 1 53 ? 2.889 44.853 1.884 1.00 309.12 53 ASP B CA 1
ATOM 617 C CA . GLU B 1 54 ? 2.136 48.251 3.516 1.00 309.12 54 GLU B CA 1
ATOM 618 C CA . GLY B 1 55 ? 5.258 48.559 5.714 1.00 309.12 55 GLY B CA 1
ATOM 619 C CA . PHE B 1 56 ? 7.391 49.846 2.803 1.00 309.12 56 PHE B CA 1
ATOM 620 C CA . GLY B 1 57 ? 5.261 49.220 -0.316 1.00 309.12 57 GLY B CA 1
ATOM 621 C CA . ASN B 1 58 ? 3.438 51.621 1.953 1.00 309.12 58 ASN B CA 1
ATOM 622 C CA . ALA B 1 59 ? 6.051 53.045 4.377 1.00 309.12 59 ALA B CA 1
ATOM 623 C CA . GLU B 1 60 ? 6.357 56.772 3.461 1.00 309.12 60 GLU B CA 1
ATOM 624 C CA . SER B 1 61 ? 2.567 56.401 3.256 1.00 309.12 61 SER B CA 1
ATOM 625 C CA . ASN B 1 62 ? 1.510 53.412 5.512 1.00 309.12 62 ASN B CA 1
ATOM 626 C CA . PHE B 1 63 ? 4.054 52.281 8.074 1.00 309.12 63 PHE B CA 1
ATOM 627 C CA . LEU B 1 64 ? 3.199 55.823 9.366 1.00 309.12 64 LEU B CA 1
ATOM 628 C CA . ARG B 1 65 ? -0.544 54.946 9.792 1.00 309.12 65 ARG B CA 1
ATOM 629 C CA . ILE B 1 66 ? 0.233 51.641 11.447 1.00 309.12 66 ILE B CA 1
ATOM 630 C CA . LEU B 1 67 ? 2.734 53.410 13.758 1.00 309.12 67 LEU B CA 1
ATOM 631 C CA . PRO B 1 68 ? 0.333 55.260 16.121 1.00 309.12 68 PRO B CA 1
ATOM 632 C CA . PHE B 1 69 ? -1.371 51.924 16.351 1.00 309.12 69 PHE B CA 1
ATOM 633 C CA . MET B 1 70 ? 2.115 51.023 17.612 1.00 309.12 70 MET B CA 1
ATOM 634 C CA . ILE B 1 71 ? 4.203 53.578 19.618 1.00 309.12 71 ILE B CA 1
ATOM 635 C CA . LEU B 1 72 ? 0.840 54.981 20.519 1.00 309.12 72 LEU B CA 1
ATOM 636 C CA . GLY B 1 73 ? -1.044 51.625 20.756 1.00 309.12 73 GLY B CA 1
ATOM 637 C CA . LEU B 1 74 ? 1.944 49.921 22.409 1.00 309.12 74 LEU B CA 1
ATOM 638 C CA . MET B 1 75 ? 1.921 52.527 25.145 1.00 309.12 75 MET B CA 1
ATOM 639 C CA . PHE B 1 76 ? -1.836 52.362 24.912 1.00 309.12 76 PHE B CA 1
ATOM 640 C CA . VAL B 1 77 ? -2.186 48.689 25.671 1.00 309.12 77 VAL B CA 1
ATOM 641 C CA . ARG B 1 78 ? 0.920 49.119 27.918 1.00 309.12 78 ARG B CA 1
ATOM 642 C CA . GLY B 1 79 ? 1.075 52.405 29.940 1.00 309.12 79 GLY B CA 1
ATOM 643 C CA . LEU B 1 80 ? -2.629 51.989 30.512 1.00 309.12 80 LEU B CA 1
ATOM 644 C CA . SER B 1 81 ? -2.271 48.713 32.238 1.00 309.12 81 SER B CA 1
ATOM 645 C CA . GLY B 1 82 ? 0.043 50.774 34.381 1.00 309.12 82 GLY B CA 1
ATOM 646 C CA . PHE B 1 83 ? -2.834 52.508 36.227 1.00 309.12 83 PHE B CA 1
ATOM 647 C CA . ALA B 1 84 ? -5.541 49.915 35.757 1.00 309.12 84 ALA B CA 1
ATOM 648 C CA . SER B 1 85 ? -3.182 47.569 37.554 1.00 309.12 85 SER B CA 1
ATOM 649 C CA . SER B 1 86 ? -1.910 49.976 40.240 1.00 309.12 86 SER B CA 1
ATOM 650 C CA . TYR B 1 87 ? -5.046 52.021 40.547 1.00 309.12 87 TYR B CA 1
ATOM 651 C CA . CYS B 1 88 ? -6.314 48.519 40.834 1.00 309.12 88 CYS B CA 1
ATOM 652 C CA . LEU B 1 89 ? -4.469 45.458 42.067 1.00 309.12 89 LEU B CA 1
ATOM 653 C CA . SER B 1 90 ? -1.598 47.664 43.342 1.00 309.12 90 SER B CA 1
ATOM 654 C CA . TRP B 1 91 ? -3.140 50.997 44.525 1.00 309.12 91 TRP B CA 1
ATOM 655 C CA . VAL B 1 92 ? -5.625 48.415 45.676 1.00 309.12 92 VAL B CA 1
ATOM 656 C CA . SER B 1 93 ? -4.335 45.039 46.888 1.00 309.12 93 SER B CA 1
ATOM 657 C CA . GLY B 1 94 ? -1.535 47.231 47.979 1.00 309.12 94 GLY B CA 1
ATOM 658 C CA . ASN B 1 95 ? -3.242 49.708 50.319 1.00 309.12 95 ASN B CA 1
ATOM 659 C CA . VAL B 1 96 ? -5.537 46.858 51.177 1.00 309.12 96 VAL B CA 1
ATOM 660 C CA . VAL B 1 97 ? -3.168 44.948 53.310 1.00 309.12 97 VAL B CA 1
ATOM 661 C CA . MET B 1 98 ? -1.917 48.271 54.411 1.00 309.12 98 MET B CA 1
ATOM 662 C CA . GLN B 1 99 ? -5.262 48.424 56.130 1.00 309.12 99 GLN B CA 1
ATOM 663 C CA . MET B 1 100 ? -4.962 44.854 57.362 1.00 309.12 100 MET B CA 1
ATOM 664 C CA . ARG B 1 101 ? -2.012 45.874 59.631 1.00 309.12 101 ARG B CA 1
ATOM 665 C CA . ARG B 1 102 ? -4.170 48.487 61.266 1.00 309.12 102 ARG B CA 1
ATOM 666 C CA . ARG B 1 103 ? -6.885 46.019 62.092 1.00 309.12 103 ARG B CA 1
ATOM 667 C CA . LEU B 1 104 ? -4.229 43.914 63.606 1.00 309.12 104 LEU B CA 1
ATOM 668 C CA . PHE B 1 105 ? -3.214 46.442 66.295 1.00 309.12 105 PHE B CA 1
ATOM 669 C CA . ASN B 1 106 ? -6.733 46.117 67.679 1.00 309.12 106 ASN B CA 1
ATOM 670 C CA . HIS B 1 107 ? -7.383 42.329 67.414 1.00 309.12 107 HIS B CA 1
ATOM 671 C CA . PHE B 1 108 ? -4.397 42.400 69.697 1.00 309.12 108 PHE B CA 1
ATOM 672 C CA . MET B 1 109 ? -5.536 44.591 72.563 1.00 309.12 109 MET B CA 1
ATOM 673 C CA . HIS B 1 110 ? -8.568 42.125 72.621 1.00 309.12 110 HIS B CA 1
ATOM 674 C CA . MET B 1 111 ? -6.274 39.167 73.089 1.00 309.12 111 MET B CA 1
ATOM 675 C CA . PRO B 1 112 ? -4.292 41.245 75.686 1.00 309.12 112 PRO B CA 1
ATOM 676 C CA . VAL B 1 113 ? -1.202 40.490 77.810 1.00 309.12 113 VAL B CA 1
ATOM 677 C CA . ARG B 1 114 ? -0.650 36.752 78.160 1.00 309.12 114 ARG B CA 1
ATOM 678 C CA . PHE B 1 115 ? -1.232 35.713 74.602 1.00 309.12 115 PHE B CA 1
ATOM 679 C CA . PHE B 1 116 ? -0.014 38.951 73.031 1.00 309.12 116 PHE B CA 1
ATOM 680 C CA . ASP B 1 117 ? 3.119 39.520 75.022 1.00 309.12 117 ASP B CA 1
ATOM 681 C CA . GLN B 1 118 ? 4.310 35.931 74.960 1.00 309.12 118 GLN B CA 1
ATOM 682 C CA . GLU B 1 119 ? 5.344 36.010 71.303 1.00 309.12 119 GLU B CA 1
ATOM 683 C CA . SER B 1 120 ? 8.775 37.616 70.655 1.00 309.12 120 SER B CA 1
ATOM 684 C CA . THR B 1 121 ? 8.432 41.489 70.393 1.00 309.12 121 THR B CA 1
ATOM 685 C CA . GLY B 1 122 ? 10.365 41.404 67.172 1.00 309.12 122 GLY B CA 1
ATOM 686 C CA . GLY B 1 123 ? 7.703 38.892 66.169 1.00 309.12 123 GLY B CA 1
ATOM 687 C CA . LEU B 1 124 ? 4.887 41.350 66.487 1.00 309.12 124 LEU B CA 1
ATOM 688 C CA . LEU B 1 125 ? 7.171 43.290 64.052 1.00 309.12 125 LEU B CA 1
ATOM 689 C CA . SER B 1 126 ? 8.068 40.983 61.073 1.00 309.12 126 SER B CA 1
ATOM 690 C CA . ARG B 1 127 ? 4.575 39.569 61.272 1.00 309.12 127 ARG B CA 1
ATOM 691 C CA . ILE B 1 128 ? 3.230 43.097 61.327 1.00 309.12 128 ILE B CA 1
ATOM 692 C CA . THR B 1 129 ? 5.385 43.997 58.427 1.00 309.12 129 THR B CA 1
ATOM 693 C CA . TYR B 1 130 ? 7.190 41.272 56.468 1.00 309.12 130 TYR B CA 1
ATOM 694 C CA . ASP B 1 131 ? 4.441 38.660 56.774 1.00 309.12 131 ASP B CA 1
ATOM 695 C CA . SER B 1 132 ? 1.431 40.564 55.446 1.00 309.12 132 SER B CA 1
ATOM 696 C CA . GLU B 1 133 ? 3.467 42.036 52.611 1.00 309.12 133 GLU B CA 1
ATOM 697 C CA . GLN B 1 134 ? 4.191 38.583 51.223 1.00 309.12 134 GLN B CA 1
ATOM 698 C CA . VAL B 1 135 ? 0.490 38.146 51.677 1.00 309.12 135 VAL B CA 1
ATOM 699 C CA . ALA B 1 136 ? -0.871 40.527 49.091 1.00 309.12 136 ALA B CA 1
ATOM 700 C CA . GLY B 1 137 ? 2.046 40.623 46.693 1.00 309.12 137 GLY B CA 1
ATOM 701 C CA . ALA B 1 138 ? 1.467 36.897 46.611 1.00 309.12 138 ALA B CA 1
ATOM 702 C CA . THR B 1 139 ? -2.209 37.430 46.030 1.00 309.12 139 THR B CA 1
ATOM 703 C CA . SER B 1 140 ? -0.800 40.129 43.776 1.00 309.12 140 SER B CA 1
ATOM 704 C CA . ARG B 1 141 ? 0.751 37.541 41.411 1.00 309.12 141 ARG B CA 1
ATOM 705 C CA . ALA B 1 142 ? -2.231 35.173 41.735 1.00 309.12 142 ALA B CA 1
ATOM 706 C CA . LEU B 1 143 ? -3.854 37.477 39.248 1.00 309.12 143 LEU B CA 1
ATOM 707 C CA . VAL B 1 144 ? -0.722 38.204 37.099 1.00 309.12 144 VAL B CA 1
ATOM 708 C CA . SER B 1 145 ? -1.406 34.629 36.116 1.00 309.12 145 SER B CA 1
ATOM 709 C CA . ILE B 1 146 ? -5.149 34.153 35.210 1.00 309.12 146 ILE B CA 1
ATOM 710 C CA . VAL B 1 147 ? -5.196 36.946 32.781 1.00 309.12 147 VAL B CA 1
ATOM 711 C CA . ARG B 1 148 ? -1.531 37.547 31.858 1.00 309.12 148 ARG B CA 1
ATOM 712 C CA . GLU B 1 149 ? -2.433 34.213 30.339 1.00 309.12 149 GLU B CA 1
ATOM 713 C CA . GLY B 1 150 ? -6.082 34.943 29.605 1.00 309.12 150 GLY B CA 1
ATOM 714 C CA . ALA B 1 151 ? -4.334 37.463 27.381 1.00 309.12 151 ALA B CA 1
ATOM 715 C CA . SER B 1 152 ? -1.322 35.799 25.842 1.00 309.12 152 SER B CA 1
ATOM 716 C CA . ILE B 1 153 ? -3.486 32.726 25.470 1.00 309.12 153 ILE B CA 1
ATOM 717 C CA . ILE B 1 154 ? -6.915 34.027 24.383 1.00 309.12 154 ILE B CA 1
ATOM 718 C CA . GLY B 1 155 ? -4.658 36.430 22.546 1.00 309.12 155 GLY B CA 1
ATOM 719 C CA . LEU B 1 156 ? -3.595 34.174 19.748 1.00 309.12 156 LEU B CA 1
ATOM 720 C CA . LEU B 1 157 ? -3.794 30.750 21.224 1.00 309.12 157 LEU B CA 1
ATOM 721 C CA . THR B 1 158 ? -7.452 31.323 20.317 1.00 309.12 158 THR B CA 1
ATOM 722 C CA . LEU B 1 159 ? -6.507 32.100 16.723 1.00 309.12 159 LEU B CA 1
ATOM 723 C CA . MET B 1 160 ? -3.472 29.914 16.016 1.00 309.12 160 MET B CA 1
ATOM 724 C CA . PHE B 1 161 ? -5.891 27.168 16.934 1.00 309.12 161 PHE B CA 1
ATOM 725 C CA . TRP B 1 162 ? -7.572 27.172 13.530 1.00 309.12 162 TRP B CA 1
ATOM 726 C CA . ASN B 1 163 ? -5.092 29.106 11.335 1.00 309.12 163 ASN B CA 1
ATOM 727 C CA . SER B 1 164 ? -1.951 26.942 12.041 1.00 309.12 164 SER B CA 1
ATOM 728 C CA . TRP B 1 165 ? -2.879 23.863 14.194 1.00 309.12 165 TRP B CA 1
ATOM 729 C CA . GLN B 1 166 ? -5.876 22.440 12.360 1.00 309.12 166 GLN B CA 1
ATOM 730 C CA . LEU B 1 167 ? -5.281 23.936 8.926 1.00 309.12 167 LEU B CA 1
ATOM 731 C CA . SER B 1 168 ? -2.065 22.173 9.886 1.00 309.12 168 SER B CA 1
ATOM 732 C CA . LEU B 1 169 ? -2.055 19.004 12.107 1.00 309.12 169 LEU B CA 1
ATOM 733 C CA . VAL B 1 170 ? 1.676 19.412 12.828 1.00 309.12 170 VAL B CA 1
ATOM 734 C CA . LEU B 1 171 ? 0.264 21.290 15.805 1.00 309.12 171 LEU B CA 1
ATOM 735 C CA . ILE B 1 172 ? -2.447 18.590 16.151 1.00 309.12 172 ILE B CA 1
ATOM 736 C CA . VAL B 1 173 ? 0.609 16.771 17.473 1.00 309.12 173 VAL B CA 1
ATOM 737 C CA . VAL B 1 174 ? 3.394 19.256 18.276 1.00 309.12 174 VAL B CA 1
ATOM 738 C CA . ALA B 1 175 ? 0.691 20.535 20.561 1.00 309.12 175 ALA B CA 1
ATOM 739 C CA . PRO B 1 176 ? 0.008 17.227 22.433 1.00 309.12 176 PRO B CA 1
ATOM 740 C CA . VAL B 1 177 ? 3.682 16.906 23.111 1.00 309.12 177 VAL B CA 1
ATOM 741 C CA . VAL B 1 178 ? 4.185 20.590 23.862 1.00 309.12 178 VAL B CA 1
ATOM 742 C CA . ALA B 1 179 ? 2.215 19.579 26.943 1.00 309.12 179 ALA B CA 1
ATOM 743 C CA . PHE B 1 180 ? 3.620 16.278 28.232 1.00 309.12 180 PHE B CA 1
ATOM 744 C CA . ALA B 1 181 ? 7.208 17.319 27.655 1.00 309.12 181 ALA B CA 1
ATOM 745 C CA . ILE B 1 182 ? 6.141 20.582 29.149 1.00 309.12 182 ILE B CA 1
ATOM 746 C CA . SER B 1 183 ? 4.294 18.910 31.970 1.00 309.12 183 SER B CA 1
ATOM 747 C CA . PHE B 1 184 ? 7.584 17.351 33.057 1.00 309.12 184 PHE B CA 1
ATOM 748 C CA . VAL B 1 185 ? 10.016 20.231 32.676 1.00 309.12 185 VAL B CA 1
ATOM 749 C CA . SER B 1 186 ? 7.041 22.078 34.024 1.00 309.12 186 SER B CA 1
ATOM 750 C CA . LYS B 1 187 ? 5.776 20.061 36.986 1.00 309.12 187 LYS B CA 1
ATOM 751 C CA . ARG B 1 188 ? 9.537 19.558 37.514 1.00 309.12 188 ARG B CA 1
ATOM 752 C CA . PHE B 1 189 ? 9.589 23.174 38.782 1.00 309.12 189 PHE B CA 1
ATOM 753 C CA . ARG B 1 190 ? 6.431 22.620 40.959 1.00 309.12 190 ARG B CA 1
ATOM 754 C CA . LYS B 1 191 ? 8.001 19.428 42.306 1.00 309.12 191 LYS B CA 1
ATOM 755 C CA . ILE B 1 192 ? 11.573 20.244 43.344 1.00 309.12 192 ILE B CA 1
ATOM 756 C CA . SER B 1 193 ? 10.308 23.555 44.880 1.00 309.12 193 SER B CA 1
ATOM 757 C CA . ARG B 1 194 ? 8.726 21.433 47.646 1.00 309.12 194 ARG B CA 1
ATOM 758 C CA . ASN B 1 195 ? 11.449 18.833 48.043 1.00 309.12 195 ASN B CA 1
ATOM 759 C CA . MET B 1 196 ? 14.290 21.308 48.633 1.00 309.12 196 MET B CA 1
ATOM 760 C CA . GLN B 1 197 ? 12.941 23.108 51.751 1.00 309.12 197 GLN B CA 1
ATOM 761 C CA . THR B 1 198 ? 12.239 19.680 53.312 1.00 309.12 198 THR B CA 1
ATOM 762 C CA . ALA B 1 199 ? 15.970 19.298 53.097 1.00 309.12 199 ALA B CA 1
ATOM 763 C CA . MET B 1 200 ? 16.730 22.952 53.893 1.00 309.12 200 MET B CA 1
ATOM 764 C CA . GLY B 1 201 ? 14.902 23.702 57.119 1.00 309.12 201 GLY B CA 1
ATOM 765 C CA . HIS B 1 202 ? 15.765 20.168 58.055 1.00 309.12 202 HIS B CA 1
ATOM 766 C CA . VAL B 1 203 ? 19.459 20.866 57.767 1.00 309.12 203 VAL B CA 1
ATOM 767 C CA . THR B 1 204 ? 18.991 24.193 59.473 1.00 309.12 204 THR B CA 1
ATOM 768 C CA . SER B 1 205 ? 16.732 23.197 62.340 1.00 309.12 205 SER B CA 1
ATOM 769 C CA . SER B 1 206 ? 18.599 19.912 62.644 1.00 309.12 206 SER B CA 1
ATOM 770 C CA . ALA B 1 207 ? 21.281 22.297 63.792 1.00 309.12 207 ALA B CA 1
A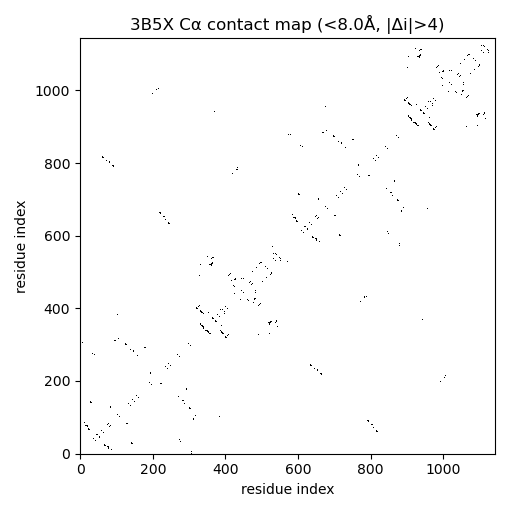TOM 771 C CA . GLU B 1 208 ? 20.138 24.968 66.173 1.00 309.12 208 GLU B CA 1
ATOM 772 C CA . GLN B 1 209 ? 18.286 21.966 67.564 1.00 309.12 209 GLN B CA 1
ATOM 773 C CA . MET B 1 210 ? 21.514 21.478 69.271 1.00 309.12 210 MET B CA 1
ATOM 774 C CA . LEU B 1 211 ? 22.616 25.041 69.945 1.00 309.12 211 LEU B CA 1
ATOM 775 C CA . LYS B 1 212 ? 19.973 26.016 72.473 1.00 309.12 212 LYS B CA 1
ATOM 776 C CA . GLY B 1 213 ? 21.495 23.605 74.936 1.00 309.12 213 GLY B CA 1
ATOM 777 C CA . HIS B 1 214 ? 24.130 25.744 76.600 1.00 309.12 214 HIS B CA 1
ATOM 778 C CA . LYS B 1 215 ? 24.646 22.637 78.723 1.00 309.12 215 LYS B CA 1
ATOM 779 C CA . VAL B 1 216 ? 25.964 20.387 75.828 1.00 309.12 216 VAL B CA 1
ATOM 780 C CA . VAL B 1 217 ? 27.856 23.503 74.782 1.00 309.12 217 VAL B CA 1
ATOM 781 C CA . LEU B 1 218 ? 29.910 23.542 78.033 1.00 309.12 218 LEU B CA 1
ATOM 782 C CA . SER B 1 219 ? 30.090 19.704 78.269 1.00 309.12 219 SER B CA 1
ATOM 783 C CA . TYR B 1 220 ? 31.191 19.100 74.615 1.00 309.12 220 TYR B CA 1
ATOM 784 C CA . GLY B 1 221 ? 33.145 21.200 72.097 1.00 309.12 221 GLY B CA 1
ATOM 785 C CA . GLY B 1 222 ? 33.653 18.931 69.106 1.00 309.12 222 GLY B CA 1
ATOM 786 C CA . GLN B 1 223 ? 30.228 19.974 67.924 1.00 309.12 223 GLN B CA 1
ATOM 787 C CA . GLU B 1 224 ? 31.755 19.986 64.408 1.00 309.12 224 GLU B CA 1
ATOM 788 C CA . VAL B 1 225 ? 30.869 16.337 64.033 1.00 309.12 225 VAL B CA 1
ATOM 789 C CA . GLU B 1 226 ? 27.200 16.846 63.649 1.00 309.12 226 GLU B CA 1
ATOM 790 C CA . ARG B 1 227 ? 28.229 20.352 62.617 1.00 309.12 227 ARG B CA 1
ATOM 791 C CA . LYS B 1 228 ? 30.138 19.598 59.395 1.00 309.12 228 LYS B CA 1
ATOM 792 C CA . ARG B 1 229 ? 27.630 17.095 58.006 1.00 309.12 229 ARG B CA 1
ATOM 793 C CA . PHE B 1 230 ? 25.105 19.739 58.814 1.00 309.12 230 PHE B CA 1
ATOM 794 C CA . ASP B 1 231 ? 26.868 21.676 56.072 1.00 309.12 231 ASP B CA 1
ATOM 795 C CA . LYS B 1 232 ? 26.481 18.593 53.990 1.00 309.12 232 LYS B CA 1
ATOM 796 C CA . VAL B 1 233 ? 22.807 18.151 54.870 1.00 309.12 233 VAL B CA 1
ATOM 797 C CA . SER B 1 234 ? 22.169 21.434 53.008 1.00 309.12 234 SER B CA 1
ATOM 798 C CA . ASN B 1 235 ? 25.274 21.196 50.765 1.00 309.12 235 ASN B CA 1
ATOM 799 C CA . SER B 1 236 ? 22.744 18.677 49.455 1.00 309.12 236 SER B CA 1
ATOM 800 C CA . MET B 1 237 ? 20.020 21.245 49.981 1.00 309.12 237 MET B CA 1
ATOM 801 C CA . ARG B 1 238 ? 21.851 23.065 47.148 1.00 309.12 238 ARG B CA 1
ATOM 802 C CA . GLN B 1 239 ? 22.806 20.138 44.843 1.00 309.12 239 GLN B CA 1
ATOM 803 C CA . GLN B 1 240 ? 19.081 20.025 44.172 1.00 309.12 240 GLN B CA 1
ATOM 804 C CA . THR B 1 241 ? 18.823 23.502 42.745 1.00 309.12 241 THR B CA 1
ATOM 805 C CA . MET B 1 242 ? 21.787 22.346 40.768 1.00 309.12 242 MET B CA 1
ATOM 806 C CA . LYS B 1 243 ? 19.943 19.542 38.961 1.00 309.12 243 LYS B CA 1
ATOM 807 C CA . LEU B 1 244 ? 17.262 22.275 38.387 1.00 309.12 244 LEU B CA 1
ATOM 808 C CA . VAL B 1 245 ? 19.614 24.450 36.364 1.00 309.12 245 VAL B CA 1
ATOM 809 C CA . SER B 1 246 ? 19.583 21.248 34.393 1.00 309.12 246 SER B CA 1
ATOM 810 C CA . ALA B 1 247 ? 15.900 22.052 34.005 1.00 309.12 247 ALA B CA 1
ATOM 811 C CA . GLN B 1 248 ? 16.618 25.848 33.722 1.00 309.12 248 GLN B CA 1
ATOM 812 C CA . SER B 1 249 ? 19.119 24.925 31.019 1.00 309.12 249 SER B CA 1
ATOM 813 C CA . ILE B 1 250 ? 18.077 21.832 29.055 1.00 309.12 250 ILE B CA 1
ATOM 814 C CA . ALA B 1 251 ? 14.375 22.610 28.706 1.00 309.12 251 ALA B CA 1
ATOM 815 C CA . ASP B 1 252 ? 16.048 25.639 27.159 1.00 309.12 252 ASP B CA 1
ATOM 816 C CA . PRO B 1 253 ? 17.493 23.939 24.074 1.00 309.12 253 PRO B CA 1
ATOM 817 C CA . VAL B 1 254 ? 15.138 20.940 24.241 1.00 309.12 254 VAL B CA 1
ATOM 818 C CA . ILE B 1 255 ? 12.532 23.470 23.426 1.00 309.12 255 ILE B CA 1
ATOM 819 C CA . GLN B 1 256 ? 14.689 25.771 21.266 1.00 309.12 256 GLN B CA 1
ATOM 820 C CA . MET B 1 257 ? 15.127 22.927 18.755 1.00 309.12 257 MET B CA 1
ATOM 821 C CA . ILE B 1 258 ? 11.905 20.955 19.223 1.00 309.12 258 ILE B CA 1
ATOM 822 C CA . ALA B 1 259 ? 10.734 24.346 18.106 1.00 309.12 259 ALA B CA 1
ATOM 823 C CA . SER B 1 260 ? 13.181 23.862 15.222 1.00 309.12 260 SER B CA 1
ATOM 824 C CA . LEU B 1 261 ? 10.489 21.310 14.083 1.00 309.12 261 LEU B CA 1
ATOM 825 C CA . ALA B 1 262 ? 7.374 23.455 13.434 1.00 309.12 262 ALA B CA 1
ATOM 826 C CA . LEU B 1 263 ? 9.305 26.364 11.849 1.00 309.12 263 LEU B CA 1
ATOM 827 C CA . PHE B 1 264 ? 11.361 23.944 9.644 1.00 309.12 264 PHE B CA 1
ATOM 828 C CA . ALA B 1 265 ? 8.544 21.696 8.364 1.00 309.12 265 ALA B CA 1
ATOM 829 C CA . VAL B 1 266 ? 7.223 24.854 6.671 1.00 309.12 266 VAL B CA 1
ATOM 830 C CA . LEU B 1 267 ? 10.615 26.396 5.637 1.00 309.12 267 LEU B CA 1
ATOM 831 C CA . PHE B 1 268 ? 11.449 24.130 2.688 1.00 309.12 268 PHE B CA 1
ATOM 832 C CA . LEU B 1 269 ? 7.698 23.396 2.485 1.00 309.12 269 LEU B CA 1
ATOM 833 C CA . ALA B 1 270 ? 7.025 27.088 2.204 1.00 309.12 270 ALA B CA 1
ATOM 834 C CA . SER B 1 271 ? 7.803 26.601 -1.491 1.00 309.12 271 SER B CA 1
ATOM 835 C CA . VAL B 1 272 ? 5.234 23.845 -2.214 1.00 309.12 272 VAL B CA 1
ATOM 836 C CA . ASP B 1 273 ? 3.250 24.260 1.087 1.00 309.12 273 ASP B CA 1
ATOM 837 C CA . SER B 1 274 ? 3.104 28.088 1.805 1.00 309.12 274 SER B CA 1
ATOM 838 C CA . ILE B 1 275 ? 1.097 28.058 -1.442 1.00 309.12 275 ILE B CA 1
ATOM 839 C CA . ARG B 1 276 ? -0.861 25.102 -0.006 1.00 309.12 276 ARG B CA 1
ATOM 840 C CA . ALA B 1 277 ? -2.370 27.777 2.152 1.00 309.12 277 ALA B CA 1
ATOM 841 C CA . GLU B 1 278 ? -0.882 31.252 2.384 1.00 309.12 278 GLU B CA 1
ATOM 842 C CA . LEU B 1 279 ? -2.817 30.848 5.606 1.00 309.12 279 LEU B CA 1
ATOM 843 C CA . THR B 1 280 ? 0.285 29.410 7.483 1.00 309.12 280 THR B CA 1
ATOM 844 C CA . PRO B 1 281 ? 4.003 29.542 6.166 1.00 309.12 281 PRO B CA 1
ATOM 845 C CA . GLY B 1 282 ? 4.472 33.239 5.332 1.00 309.12 282 GLY B CA 1
ATOM 846 C CA . THR B 1 283 ? 2.824 33.406 8.805 1.00 309.12 283 THR B CA 1
ATOM 847 C CA . PHE B 1 284 ? 4.045 30.345 10.879 1.00 309.12 284 PHE B CA 1
ATOM 848 C CA . THR B 1 285 ? 7.475 31.929 11.382 1.00 309.12 285 THR B CA 1
ATOM 849 C CA . VAL B 1 286 ? 4.951 33.807 13.579 1.00 309.12 286 VAL B CA 1
ATOM 850 C CA . VAL B 1 287 ? 2.401 31.049 14.472 1.00 309.12 287 VAL B CA 1
ATOM 851 C CA . PHE B 1 288 ? 5.545 29.617 16.110 1.00 309.12 288 PHE B CA 1
ATOM 852 C CA . SER B 1 289 ? 6.201 33.017 17.694 1.00 309.12 289 SER B CA 1
ATOM 853 C CA . ALA B 1 290 ? 2.717 32.318 18.959 1.00 309.12 290 ALA B CA 1
ATOM 854 C CA . MET B 1 291 ? 3.715 28.964 20.568 1.00 309.12 291 MET B CA 1
ATOM 855 C CA . PHE B 1 292 ? 6.797 30.110 22.651 1.00 309.12 292 PHE B CA 1
ATOM 856 C CA . GLY B 1 293 ? 4.868 33.310 23.521 1.00 309.12 293 GLY B CA 1
ATOM 857 C CA . LEU B 1 294 ? 2.412 30.952 25.291 1.00 309.12 294 LEU B CA 1
ATOM 858 C CA . MET B 1 295 ? 4.812 28.898 27.392 1.00 309.12 295 MET B CA 1
ATOM 859 C CA . ARG B 1 296 ? 5.957 32.153 29.088 1.00 309.12 296 ARG B CA 1
ATOM 860 C CA . PRO B 1 297 ? 2.550 31.680 30.669 1.00 309.12 297 PRO B CA 1
ATOM 861 C CA . LEU B 1 298 ? 2.742 27.929 31.394 1.00 309.12 298 LEU B CA 1
ATOM 862 C CA . LYS B 1 299 ? 6.235 28.374 32.859 1.00 309.12 299 LYS B CA 1
ATOM 863 C CA . ALA B 1 300 ? 4.604 30.608 35.296 1.00 309.12 300 ALA B CA 1
ATOM 864 C CA . LEU B 1 301 ? 1.483 28.280 35.441 1.00 309.12 301 LEU B CA 1
ATOM 865 C CA . THR B 1 302 ? 3.133 25.553 37.361 1.00 309.12 302 THR B CA 1
ATOM 866 C CA . SER B 1 303 ? 4.955 28.286 39.307 1.00 309.12 303 SER B CA 1
ATOM 867 C CA . VAL B 1 304 ? 1.735 30.119 40.138 1.00 309.12 304 VAL B CA 1
ATOM 868 C CA . THR B 1 305 ? -0.489 27.412 41.631 1.00 309.12 305 THR B CA 1
ATOM 869 C CA . SER B 1 306 ? 2.714 27.033 43.649 1.00 309.12 306 SER B CA 1
ATOM 870 C CA . GLU B 1 307 ? 4.073 30.509 44.343 1.00 309.12 307 GLU B CA 1
ATOM 871 C CA . PHE B 1 308 ? 0.403 31.341 44.890 1.00 309.12 308 PHE B CA 1
ATOM 872 C CA . GLN B 1 309 ? 0.310 28.821 47.759 1.00 309.12 309 GLN B CA 1
ATOM 873 C CA . ARG B 1 310 ? 3.557 30.015 49.391 1.00 309.12 310 ARG B CA 1
ATOM 874 C CA . GLY B 1 311 ? 1.907 33.433 49.600 1.00 309.12 311 GLY B CA 1
ATOM 875 C CA . MET B 1 312 ? -1.849 33.671 50.071 1.00 309.12 312 MET B CA 1
ATOM 876 C CA . ALA B 1 313 ? -0.935 30.931 52.534 1.00 309.12 313 ALA B CA 1
ATOM 877 C CA . ALA B 1 314 ? -0.180 33.268 55.387 1.00 309.12 314 ALA B CA 1
ATOM 878 C CA . CYS B 1 315 ? -2.919 35.521 53.940 1.00 309.12 315 CYS B CA 1
ATOM 879 C CA . GLN B 1 316 ? -4.778 32.828 55.630 1.00 309.12 316 GLN B CA 1
ATOM 880 C CA . THR B 1 317 ? -2.457 32.897 58.621 1.00 309.12 317 THR B CA 1
ATOM 881 C CA . LEU B 1 318 ? -3.232 36.621 58.811 1.00 309.12 318 LEU B CA 1
ATOM 882 C CA . PHE B 1 319 ? -5.869 35.478 61.236 1.00 309.12 319 PHE B CA 1
ATOM 883 C CA . GLY B 1 320 ? -3.671 32.423 61.235 1.00 309.12 320 GLY B CA 1
ATOM 884 C CA . LEU B 1 321 ? -2.152 33.956 64.361 1.00 309.12 321 LEU B CA 1
ATOM 885 C CA . MET B 1 322 ? -4.611 36.358 66.083 1.00 309.12 322 MET B CA 1
ATOM 886 C CA . ASP B 1 323 ? -6.118 33.917 68.640 1.00 309.12 323 ASP B CA 1
ATOM 887 C CA . LEU B 1 324 ? -5.487 30.244 69.652 1.00 309.12 324 LEU B CA 1
ATOM 888 C CA . GLU B 1 325 ? -5.914 29.927 73.462 1.00 309.12 325 GLU B CA 1
ATOM 889 C CA . THR B 1 326 ? -8.740 30.174 76.140 1.00 309.12 326 THR B CA 1
ATOM 890 C CA . GLU B 1 327 ? -8.315 33.737 77.341 1.00 309.12 327 GLU B CA 1
ATOM 891 C CA . ARG B 1 328 ? -10.017 35.520 80.312 1.00 309.12 328 ARG B CA 1
ATOM 892 C CA . ASP B 1 329 ? -13.623 36.698 79.936 1.00 309.12 329 ASP B CA 1
ATOM 893 C CA . ASN B 1 330 ? -15.019 40.310 80.099 1.00 309.12 330 ASN B CA 1
ATOM 894 C CA . GLY B 1 331 ? -17.517 41.345 82.834 1.00 309.12 331 GLY B CA 1
ATOM 895 C CA . LYS B 1 332 ? -20.922 41.166 84.645 1.00 309.12 332 LYS B CA 1
ATOM 896 C CA . TYR B 1 333 ? -21.521 43.518 87.742 1.00 309.12 333 TYR B CA 1
ATOM 897 C CA . GLU B 1 334 ? -20.403 47.168 87.394 1.00 309.12 334 GLU B CA 1
ATOM 898 C CA . ALA B 1 335 ? -21.618 50.815 87.719 1.00 309.12 335 ALA B CA 1
ATOM 899 C CA . GLU B 1 336 ? -20.434 54.350 86.733 1.00 309.12 336 GLU B CA 1
ATOM 900 C CA . ARG B 1 337 ? -18.860 55.370 90.122 1.00 309.12 337 ARG B CA 1
ATOM 901 C CA . VAL B 1 338 ? -15.527 56.088 91.971 1.00 309.12 338 VAL B CA 1
ATOM 902 C CA . ASN B 1 339 ? -14.747 53.454 94.588 1.00 309.12 339 ASN B CA 1
ATOM 903 C CA . GLY B 1 340 ? -12.007 50.894 93.999 1.00 309.12 340 GLY B CA 1
ATOM 904 C CA . GLU B 1 341 ? -11.267 48.777 97.060 1.00 309.12 341 GLU B CA 1
ATOM 905 C CA . VAL B 1 342 ? -8.133 46.636 97.254 1.00 309.12 342 VAL B CA 1
ATOM 906 C CA . ASP B 1 343 ? -9.579 43.543 99.001 1.00 309.12 343 ASP B CA 1
ATOM 907 C CA . VAL B 1 344 ? -7.316 40.827 97.639 1.00 309.12 344 VAL B CA 1
ATOM 908 C CA . LYS B 1 345 ? -8.227 38.032 100.027 1.00 309.12 345 LYS B CA 1
ATOM 909 C CA . ASP B 1 346 ? -6.451 34.811 99.077 1.00 309.12 346 ASP B CA 1
ATOM 910 C CA . VAL B 1 347 ? -3.650 36.295 96.894 1.00 309.12 347 VAL B CA 1
ATOM 911 C CA . THR B 1 348 ? -2.718 33.799 94.110 1.00 309.12 348 THR B CA 1
ATOM 912 C CA . PHE B 1 349 ? -0.520 33.134 91.180 1.00 309.12 349 PHE B CA 1
ATOM 913 C CA . THR B 1 350 ? 1.899 35.489 89.761 1.00 309.12 350 THR B CA 1
ATOM 914 C CA . TYR B 1 351 ? 4.227 35.736 86.791 1.00 309.12 351 TYR B CA 1
ATOM 915 C CA . GLN B 1 352 ? 3.286 33.434 83.901 1.00 309.12 352 GLN B CA 1
ATOM 916 C CA . GLY B 1 353 ? 0.484 30.940 84.377 1.00 309.12 353 GLY B CA 1
ATOM 917 C CA . LYS B 1 354 ? 2.211 27.667 85.129 1.00 309.12 354 LYS B CA 1
ATOM 918 C CA . GLU B 1 355 ? 4.722 29.203 87.515 1.00 309.12 355 GLU B CA 1
ATOM 919 C CA . LYS B 1 356 ? 4.124 28.531 91.285 1.00 309.12 356 LYS B CA 1
ATOM 920 C CA . PRO B 1 357 ? 1.756 31.314 92.372 1.00 309.12 357 PRO B CA 1
ATOM 921 C CA . ALA B 1 358 ? 4.280 33.568 94.231 1.00 309.12 358 ALA B CA 1
ATOM 922 C CA . LEU B 1 359 ? 1.117 35.164 95.489 1.00 309.12 359 LEU B CA 1
ATOM 923 C CA . SER B 1 360 ? 0.470 32.327 97.943 1.00 309.12 360 SER B CA 1
ATOM 924 C CA . HIS B 1 361 ? -2.578 32.247 100.139 1.00 309.12 361 HIS B CA 1
ATOM 925 C CA . VAL B 1 362 ? -2.660 35.875 101.445 1.00 309.12 362 VAL B CA 1
ATOM 926 C CA . SER B 1 363 ? -5.783 38.048 102.079 1.00 309.12 363 SER B CA 1
ATOM 927 C CA . PHE B 1 364 ? -6.014 41.792 101.665 1.00 309.12 364 PHE B CA 1
ATOM 928 C CA . SER B 1 365 ? -8.105 44.944 101.673 1.00 309.12 365 SER B CA 1
ATOM 929 C CA . ILE B 1 366 ? -7.677 48.604 100.837 1.00 309.12 366 ILE B CA 1
ATOM 930 C CA . PRO B 1 367 ? -10.866 50.625 100.241 1.00 309.12 367 PRO B CA 1
ATOM 931 C CA . GLN B 1 368 ? -11.493 54.280 99.359 1.00 309.12 368 GLN B CA 1
ATOM 932 C CA . GLY B 1 369 ? -9.562 57.183 100.827 1.00 309.12 369 GLY B CA 1
ATOM 933 C CA . LYS B 1 370 ? -6.316 55.803 102.208 1.00 309.12 370 LYS B CA 1
ATOM 934 C CA . THR B 1 371 ? -2.577 56.381 102.238 1.00 309.12 371 THR B CA 1
ATOM 935 C CA . VAL B 1 372 ? -0.769 53.099 101.923 1.00 309.12 372 VAL B CA 1
ATOM 936 C CA . ALA B 1 373 ? 2.636 52.081 100.572 1.00 309.12 373 ALA B CA 1
ATOM 937 C CA . LEU B 1 374 ? 2.786 48.772 98.725 1.00 309.12 374 LEU B CA 1
ATOM 938 C CA . VAL B 1 375 ? 5.929 46.811 99.146 1.00 309.12 375 VAL B CA 1
ATOM 939 C CA . GLY B 1 376 ? 6.025 43.086 98.690 1.00 309.12 376 GLY B CA 1
ATOM 940 C CA . ARG B 1 377 ? 9.699 42.301 99.352 1.00 309.12 377 ARG B CA 1
ATOM 941 C CA . SER B 1 378 ? 12.362 43.307 96.894 1.00 309.12 378 SER B CA 1
ATOM 942 C CA . GLY B 1 379 ? 11.806 39.883 95.188 1.00 309.12 379 GLY B CA 1
ATOM 943 C CA . SER B 1 380 ? 8.802 37.807 93.905 1.00 309.12 380 SER B CA 1
ATOM 944 C CA . GLY B 1 381 ? 6.320 39.969 95.758 1.00 309.12 381 GLY B CA 1
ATOM 945 C CA . LYS B 1 382 ? 7.006 43.530 94.675 1.00 309.12 382 LYS B CA 1
ATOM 946 C CA . SER B 1 383 ? 6.312 43.298 90.966 1.00 309.12 383 SER B CA 1
ATOM 947 C CA . THR B 1 384 ? 3.345 40.902 91.209 1.00 309.12 384 THR B CA 1
ATOM 948 C CA . ILE B 1 385 ? 1.577 42.813 93.969 1.00 309.12 385 ILE B CA 1
ATOM 949 C CA . ALA B 1 386 ? 2.255 46.273 92.731 1.00 309.12 386 ALA B CA 1
ATOM 950 C CA . ASN B 1 387 ? 1.772 45.785 89.005 1.00 309.12 387 ASN B CA 1
ATOM 951 C CA . LEU B 1 388 ? -0.742 42.926 89.210 1.00 309.12 388 LEU B CA 1
ATOM 952 C CA . PHE B 1 389 ? -3.128 45.555 90.620 1.00 309.12 389 PHE B CA 1
ATOM 953 C CA . THR B 1 390 ? -5.189 45.373 87.386 1.00 309.12 390 THR B CA 1
ATOM 954 C CA . ARG B 1 391 ? -5.801 41.601 87.315 1.00 309.12 391 ARG B CA 1
ATOM 955 C CA . PHE B 1 392 ? -6.361 41.787 83.668 1.00 309.12 392 PHE B CA 1
ATOM 956 C CA . TYR B 1 393 ? -3.153 39.860 84.100 1.00 309.12 393 TYR B CA 1
ATOM 957 C CA . ASP B 1 394 ? -2.955 36.000 84.021 1.00 309.12 394 ASP B CA 1
ATOM 958 C CA . VAL B 1 395 ? -4.072 35.586 87.686 1.00 309.12 395 VAL B CA 1
ATOM 959 C CA . ASP B 1 396 ? -6.814 33.248 88.807 1.00 309.12 396 ASP B CA 1
ATOM 960 C CA . SER B 1 397 ? -6.441 35.342 91.937 1.00 309.12 397 SER B CA 1
ATOM 961 C CA . GLY B 1 398 ? -9.299 34.225 94.169 1.00 309.12 398 GLY B CA 1
ATOM 962 C CA . SER B 1 399 ? -11.172 36.027 97.013 1.00 309.12 399 SER B CA 1
ATOM 963 C CA . ILE B 1 400 ? -9.730 39.092 95.288 1.00 309.12 400 ILE B CA 1
ATOM 964 C CA . CYS B 1 401 ? -12.450 41.757 95.490 1.00 309.12 401 CYS B CA 1
ATOM 965 C CA . LEU B 1 402 ? -11.938 45.117 93.761 1.00 309.12 402 LEU B CA 1
ATOM 966 C CA . ASP B 1 403 ? -14.465 47.967 94.047 1.00 309.12 403 ASP B CA 1
ATOM 967 C CA . GLY B 1 404 ? -16.689 45.078 95.112 1.00 309.12 404 GLY B CA 1
ATOM 968 C CA . HIS B 1 405 ? -16.035 42.658 92.264 1.00 309.12 405 HIS B CA 1
ATOM 969 C CA . ASP B 1 406 ? -13.790 39.593 91.605 1.00 309.12 406 ASP B CA 1
ATOM 970 C CA . VAL B 1 407 ? -11.163 39.329 88.744 1.00 309.12 407 VAL B CA 1
ATOM 971 C CA . ARG B 1 408 ? -13.227 37.242 86.244 1.00 309.12 408 ARG B CA 1
ATOM 972 C CA . ASP B 1 409 ? -15.995 39.451 87.537 1.00 309.12 409 ASP B CA 1
ATOM 973 C CA . TYR B 1 410 ? -16.024 42.982 86.163 1.00 309.12 410 TYR B CA 1
ATOM 974 C CA . LYS B 1 411 ? -16.969 44.771 82.983 1.00 309.12 411 LYS B CA 1
ATOM 975 C CA . LEU B 1 412 ? -13.627 45.734 81.448 1.00 309.12 412 LEU B CA 1
ATOM 976 C CA . THR B 1 413 ? -14.593 48.725 79.184 1.00 309.12 413 THR B CA 1
ATOM 977 C CA . ASN B 1 414 ? -16.579 50.464 81.980 1.00 309.12 414 ASN B CA 1
ATOM 978 C CA . LEU B 1 415 ? -14.454 48.970 84.773 1.00 309.12 415 LEU B CA 1
ATOM 979 C CA . ARG B 1 416 ? -10.858 50.117 84.052 1.00 309.12 416 ARG B CA 1
ATOM 980 C CA . ARG B 1 417 ? -12.203 53.303 82.376 1.00 309.12 417 ARG B CA 1
ATOM 981 C CA . HIS B 1 418 ? -11.944 54.861 85.827 1.00 309.12 418 HIS B CA 1
ATOM 982 C CA . PHE B 1 419 ? -8.295 54.687 86.892 1.00 309.12 419 PHE B CA 1
ATOM 983 C CA . ALA B 1 420 ? -4.879 56.434 86.666 1.00 309.12 420 ALA B CA 1
ATOM 984 C CA . LEU B 1 421 ? -2.374 53.836 87.840 1.00 309.12 421 LEU B CA 1
ATOM 985 C CA . VAL B 1 422 ? 1.124 54.959 86.902 1.00 309.12 422 VAL B CA 1
ATOM 986 C CA . SER B 1 423 ? 4.685 53.530 86.918 1.00 309.12 423 SER B CA 1
ATOM 987 C CA . GLN B 1 424 ? 8.219 54.415 85.835 1.00 309.12 424 GLN B CA 1
ATOM 988 C CA . ASN B 1 425 ? 9.112 52.181 82.782 1.00 309.12 425 ASN B CA 1
ATOM 989 C CA . VAL B 1 426 ? 8.359 55.436 81.037 1.00 309.12 426 VAL B CA 1
ATOM 990 C CA . HIS B 1 427 ? 7.841 55.933 77.371 1.00 309.12 427 HIS B CA 1
ATOM 991 C CA . LEU B 1 428 ? 7.079 58.889 75.229 1.00 309.12 428 LEU B CA 1
ATOM 992 C CA . PHE B 1 429 ? 5.489 59.203 71.779 1.00 309.12 429 PHE B CA 1
ATOM 993 C CA . ASN B 1 430 ? 8.079 61.182 69.792 1.00 309.12 430 ASN B CA 1
ATOM 994 C CA . ASP B 1 431 ? 5.594 64.066 69.345 1.00 309.12 431 ASP B CA 1
ATOM 995 C CA . THR B 1 432 ? 6.048 66.000 72.552 1.00 309.12 432 THR B CA 1
ATOM 996 C CA . ILE B 1 433 ? 5.502 65.634 76.229 1.00 309.12 433 ILE B CA 1
ATOM 997 C CA . ALA B 1 434 ? 3.325 68.723 76.217 1.00 309.12 434 ALA B CA 1
ATOM 998 C CA . ASN B 1 435 ? 0.667 67.683 73.678 1.00 309.12 435 ASN B CA 1
ATOM 999 C CA . ASN B 1 436 ? 1.405 64.278 75.241 1.00 309.12 436 ASN B CA 1
ATOM 1000 C CA . ILE B 1 437 ? -0.289 65.312 78.521 1.00 309.12 437 ILE B CA 1
ATOM 1001 C CA . ALA B 1 438 ? -3.372 66.304 76.467 1.00 309.12 438 ALA B CA 1
ATOM 1002 C CA . TYR B 1 439 ? -3.112 63.708 73.727 1.00 309.12 439 TYR B CA 1
ATOM 1003 C CA . ALA B 1 440 ? -1.948 60.209 74.796 1.00 309.12 440 ALA B CA 1
ATOM 1004 C CA . ALA B 1 441 ? -4.800 60.816 77.179 1.00 309.12 441 ALA B CA 1
ATOM 1005 C CA . GLU B 1 442 ? -7.867 61.189 74.814 1.00 309.12 442 GLU B CA 1
ATOM 1006 C CA . GLY B 1 443 ? -6.887 62.533 71.381 1.00 309.12 443 GLY B CA 1
ATOM 1007 C CA . GLU B 1 444 ? -8.234 66.113 71.522 1.00 309.12 444 GLU B CA 1
ATOM 1008 C CA . TYR B 1 445 ? -8.943 65.963 75.229 1.00 309.12 445 TYR B CA 1
ATOM 1009 C CA . THR B 1 446 ? -10.679 69.252 75.992 1.00 309.12 446 THR B CA 1
ATOM 1010 C CA . ARG B 1 447 ? -7.366 71.178 76.049 1.00 309.12 447 ARG B CA 1
ATOM 1011 C CA . GLU B 1 448 ? -6.276 72.834 79.267 1.00 309.12 448 GLU B CA 1
ATOM 1012 C CA . GLN B 1 449 ? -4.588 70.425 81.819 1.00 309.12 449 GLN B CA 1
ATOM 1013 C CA . ILE B 1 450 ? -1.599 70.386 79.317 1.00 309.12 450 ILE B CA 1
ATOM 1014 C CA . GLU B 1 451 ? -0.561 73.936 79.673 1.00 309.12 451 GLU B CA 1
ATOM 1015 C CA . GLN B 1 452 ? -2.588 75.074 82.691 1.00 309.12 452 GLN B CA 1
ATOM 1016 C CA . ALA B 1 453 ? -2.480 71.901 84.737 1.00 309.12 453 ALA B CA 1
ATOM 1017 C CA . ALA B 1 454 ? 1.233 71.516 83.984 1.00 309.12 454 ALA B CA 1
ATOM 1018 C CA . ARG B 1 455 ? 1.757 75.019 85.359 1.00 309.12 455 ARG B CA 1
ATOM 1019 C CA . GLN B 1 456 ? 0.035 74.810 88.765 1.00 309.12 456 GLN B CA 1
ATOM 1020 C CA . ALA B 1 457 ? 1.571 71.372 89.154 1.00 309.12 457 ALA B CA 1
ATOM 1021 C CA . HIS B 1 458 ? 5.042 72.642 88.184 1.00 309.12 458 HIS B CA 1
ATOM 1022 C CA . ALA B 1 459 ? 5.277 70.490 85.113 1.00 309.12 459 ALA B CA 1
ATOM 1023 C CA . MET B 1 460 ? 5.310 73.892 83.359 1.00 309.12 460 MET B CA 1
ATOM 1024 C CA . GLU B 1 461 ? 8.402 75.671 84.784 1.00 309.12 461 GLU B CA 1
ATOM 1025 C CA . PHE B 1 462 ? 10.370 72.691 83.553 1.00 309.12 462 PHE B CA 1
ATOM 1026 C CA . ILE B 1 463 ? 8.679 72.203 80.089 1.00 309.12 463 ILE B CA 1
ATOM 1027 C CA . GLU B 1 464 ? 9.320 75.605 78.531 1.00 309.12 464 GLU B CA 1
ATOM 1028 C CA . ASN B 1 465 ? 12.452 76.481 80.593 1.00 309.12 465 ASN B CA 1
ATOM 1029 C CA . MET B 1 466 ? 13.903 73.385 78.906 1.00 309.12 466 MET B CA 1
ATOM 1030 C CA . PRO B 1 467 ? 15.185 73.816 75.274 1.00 309.12 467 PRO B CA 1
ATOM 1031 C CA . GLN B 1 468 ? 12.582 74.701 72.685 1.00 309.12 468 GLN B CA 1
ATOM 1032 C CA . GLY B 1 469 ? 9.232 75.987 73.873 1.00 309.12 469 GLY B CA 1
ATOM 1033 C CA . LEU B 1 470 ? 5.649 74.961 73.202 1.00 309.12 470 LEU B CA 1
ATOM 1034 C CA . ASP B 1 471 ? 5.793 71.438 71.693 1.00 309.12 471 ASP B CA 1
ATOM 1035 C CA . THR B 1 472 ? 9.199 69.760 71.490 1.00 309.12 472 THR B CA 1
ATOM 1036 C CA . VAL B 1 473 ? 9.594 66.878 69.043 1.00 309.12 473 VAL B CA 1
ATOM 1037 C CA . ILE B 1 474 ? 11.873 64.768 71.404 1.00 309.12 474 ILE B CA 1
ATOM 1038 C CA . GLY B 1 475 ? 15.032 63.839 69.388 1.00 309.12 475 GLY B CA 1
ATOM 1039 C CA . GLU B 1 476 ? 15.071 60.584 71.253 1.00 309.12 476 GLU B CA 1
ATOM 1040 C CA . ASN B 1 477 ? 15.359 59.279 74.798 1.00 309.12 477 ASN B CA 1
ATOM 1041 C CA . GLY B 1 478 ? 17.720 62.030 75.887 1.00 309.12 478 GLY B CA 1
ATOM 1042 C CA . THR B 1 479 ? 21.177 63.344 74.700 1.00 309.12 479 THR B CA 1
ATOM 1043 C CA . SER B 1 480 ? 20.051 66.792 76.012 1.00 309.12 480 SER B CA 1
ATOM 1044 C CA . LEU B 1 481 ? 16.534 65.699 77.093 1.00 309.12 481 LEU B CA 1
ATOM 1045 C CA . SER B 1 482 ? 17.997 62.702 78.984 1.00 309.12 482 SER B CA 1
ATOM 1046 C CA . GLY B 1 483 ? 15.919 60.056 80.725 1.00 309.12 483 GLY B CA 1
ATOM 1047 C CA . GLY B 1 484 ? 14.074 62.695 82.760 1.00 309.12 484 GLY B CA 1
ATOM 1048 C CA . GLN B 1 485 ? 11.827 64.380 80.135 1.00 309.12 485 GLN B CA 1
ATOM 1049 C CA . ARG B 1 486 ? 10.815 60.858 79.004 1.00 309.12 486 ARG B CA 1
ATOM 1050 C CA . GLN B 1 487 ? 9.640 60.015 82.537 1.00 309.12 487 GLN B CA 1
ATOM 1051 C CA . ARG B 1 488 ? 8.209 63.549 82.899 1.00 309.12 488 ARG B CA 1
ATOM 1052 C CA . VAL B 1 489 ? 5.608 63.248 80.073 1.00 309.12 489 VAL B CA 1
ATOM 1053 C CA . ALA B 1 490 ? 4.140 60.353 81.981 1.00 309.12 490 ALA B CA 1
ATOM 1054 C CA . ILE B 1 491 ? 4.007 62.123 85.377 1.00 309.12 491 ILE B CA 1
ATOM 1055 C CA . ALA B 1 492 ? 2.806 65.464 83.868 1.00 309.12 492 ALA B CA 1
ATOM 1056 C CA . ARG B 1 493 ? -0.125 64.102 81.890 1.00 309.12 493 ARG B CA 1
ATOM 1057 C CA . ALA B 1 494 ? -0.998 62.131 84.980 1.00 309.12 494 ALA B CA 1
ATOM 1058 C CA . LEU B 1 495 ? -0.248 64.488 87.911 1.00 309.12 495 LEU B CA 1
ATOM 1059 C CA . LEU B 1 496 ? -2.974 66.176 85.867 1.00 309.12 496 LEU B CA 1
ATOM 1060 C CA . ARG B 1 497 ? -4.794 62.947 84.814 1.00 309.12 497 ARG B CA 1
ATOM 1061 C CA . ASP B 1 498 ? -7.435 62.744 87.573 1.00 309.12 498 ASP B CA 1
ATOM 1062 C CA . ALA B 1 499 ? -8.590 59.244 86.512 1.00 309.12 499 ALA B CA 1
ATOM 1063 C CA . PRO B 1 500 ? -10.056 57.521 89.642 1.00 309.12 500 PRO B CA 1
ATOM 1064 C CA . VAL B 1 501 ? -7.678 55.395 91.694 1.00 309.12 501 VAL B CA 1
ATOM 1065 C CA . LEU B 1 502 ? -4.329 57.122 91.099 1.00 309.12 502 LEU B CA 1
ATOM 1066 C CA . ILE B 1 503 ? -2.452 53.784 91.415 1.00 309.12 503 ILE B CA 1
ATOM 1067 C CA . LEU B 1 504 ? 0.867 55.531 91.432 1.00 309.12 504 LEU B CA 1
ATOM 1068 C CA . ASP B 1 505 ? 3.586 53.096 92.021 1.00 309.12 505 ASP B CA 1
ATOM 1069 C CA . GLU B 1 506 ? 7.321 53.584 92.100 1.00 309.12 506 GLU B CA 1
ATOM 1070 C CA . ALA B 1 507 ? 7.135 57.247 92.953 1.00 309.12 507 ALA B CA 1
ATOM 1071 C CA . THR B 1 508 ? 10.888 57.230 92.293 1.00 309.12 508 THR B CA 1
ATOM 1072 C CA . SER B 1 509 ? 13.531 54.608 91.606 1.00 309.12 509 SER B CA 1
ATOM 1073 C CA . ALA B 1 510 ? 15.590 57.049 89.515 1.00 309.12 510 ALA B CA 1
ATOM 1074 C CA . LEU B 1 511 ? 14.266 60.608 90.089 1.00 309.12 511 LEU B CA 1
ATOM 1075 C CA . ASP B 1 512 ? 16.361 63.253 91.824 1.00 309.12 512 ASP B CA 1
ATOM 1076 C CA . THR B 1 513 ? 14.891 65.913 94.150 1.00 309.12 513 THR B CA 1
ATOM 1077 C CA . GLU B 1 514 ? 13.885 69.252 92.325 1.00 309.12 514 GLU B CA 1
ATOM 1078 C CA . SER B 1 515 ? 11.623 68.012 89.475 1.00 309.12 515 SER B CA 1
ATOM 1079 C CA . GLU B 1 516 ? 10.806 64.815 91.431 1.00 309.12 516 GLU B CA 1
ATOM 1080 C CA . ARG B 1 517 ? 10.245 66.814 94.603 1.00 309.12 517 ARG B CA 1
ATOM 1081 C CA . ALA B 1 518 ? 7.625 69.405 93.554 1.00 309.12 518 ALA B CA 1
ATOM 1082 C CA . ILE B 1 519 ? 5.674 66.888 91.472 1.00 309.12 519 ILE B CA 1
ATOM 1083 C CA . GLN B 1 520 ? 5.876 64.575 94.488 1.00 309.12 520 GLN B CA 1
ATOM 1084 C CA . ALA B 1 521 ? 4.387 67.671 96.193 1.00 309.12 521 ALA B CA 1
ATOM 1085 C CA . ALA B 1 522 ? 1.528 68.093 93.699 1.00 309.12 522 ALA B CA 1
ATOM 1086 C CA . LEU B 1 523 ? 1.404 64.245 93.664 1.00 309.12 523 LEU B CA 1
ATOM 1087 C CA . ASP B 1 524 ? 1.656 63.834 97.499 1.00 309.12 524 ASP B CA 1
ATOM 1088 C CA . GLU B 1 525 ? -1.510 66.029 97.149 1.00 309.12 525 GLU B CA 1
ATOM 1089 C CA . LEU B 1 526 ? -4.042 63.710 95.432 1.00 309.12 526 LEU B CA 1
ATOM 1090 C CA . GLN B 1 527 ? -2.613 60.823 97.569 1.00 309.12 527 GLN B CA 1
ATOM 1091 C CA . LYS B 1 528 ? -3.924 61.698 101.093 1.00 309.12 528 LYS B CA 1
ATOM 1092 C CA . ASN B 1 529 ? -7.637 62.180 100.313 1.00 309.12 529 ASN B CA 1
ATOM 1093 C CA . LYS B 1 530 ? -8.164 59.361 97.748 1.00 309.12 530 LYS B CA 1
ATOM 1094 C CA . THR B 1 531 ? -7.623 55.653 97.443 1.00 309.12 531 THR B CA 1
ATOM 1095 C CA . VAL B 1 532 ? -3.785 55.723 96.755 1.00 309.12 532 VAL B CA 1
ATOM 1096 C CA . LEU B 1 533 ? -0.975 53.171 96.456 1.00 309.12 533 LEU B CA 1
ATOM 1097 C CA . VAL B 1 534 ? 2.725 53.988 96.092 1.00 309.12 534 VAL B CA 1
ATOM 1098 C CA . ILE B 1 535 ? 5.263 51.133 96.011 1.00 309.12 535 ILE B CA 1
ATOM 1099 C CA . ALA B 1 536 ? 7.958 53.788 96.066 1.00 309.12 536 ALA B CA 1
ATOM 1100 C CA . HIS B 1 537 ? 11.249 52.528 97.542 1.00 309.12 537 HIS B CA 1
ATOM 1101 C CA . ARG B 1 538 ? 11.460 55.632 99.771 1.00 309.12 538 ARG B CA 1
ATOM 1102 C CA . LEU B 1 539 ? 11.010 56.015 103.488 1.00 309.12 539 LEU B CA 1
ATOM 1103 C CA . SER B 1 540 ? 10.085 59.670 104.008 1.00 309.12 540 SER B CA 1
ATOM 1104 C CA . THR B 1 541 ? 6.392 59.395 103.171 1.00 309.12 541 THR B CA 1
ATOM 1105 C CA . ILE B 1 542 ? 5.891 56.544 105.683 1.00 309.12 542 ILE B CA 1
ATOM 1106 C CA . GLU B 1 543 ? 5.646 58.904 108.660 1.00 309.12 543 GLU B CA 1
ATOM 1107 C CA . GLN B 1 544 ? 2.490 60.544 107.283 1.00 309.12 544 GLN B CA 1
ATOM 1108 C CA . ALA B 1 545 ? 1.450 57.385 105.511 1.00 309.12 545 ALA B CA 1
ATOM 1109 C CA . ASP B 1 546 ? -1.188 56.205 107.873 1.00 309.12 546 ASP B CA 1
ATOM 1110 C CA . GLU B 1 547 ? -0.822 52.725 106.383 1.00 309.12 547 GLU B CA 1
ATOM 1111 C CA . ILE B 1 548 ? 1.925 50.605 104.939 1.00 309.12 548 ILE B CA 1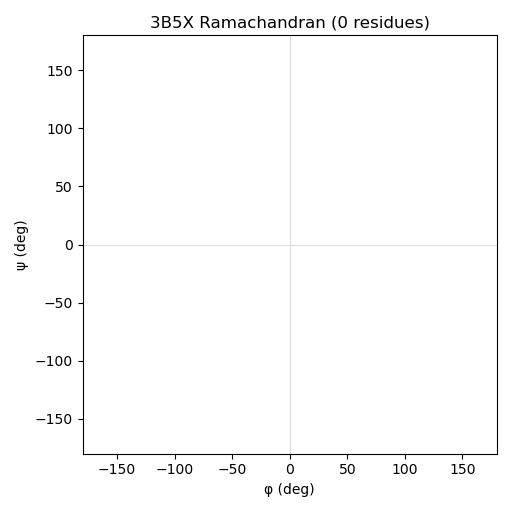
ATOM 1112 C CA . LEU B 1 549 ? 1.836 47.085 103.763 1.00 309.12 549 LEU B CA 1
ATOM 1113 C CA . VAL B 1 550 ? 4.453 44.465 103.260 1.00 309.12 550 VAL B CA 1
ATOM 1114 C CA . VAL B 1 551 ? 4.547 40.829 102.565 1.00 309.12 551 VAL B CA 1
ATOM 1115 C CA . ASP B 1 552 ? 6.490 37.971 101.213 1.00 309.12 552 ASP B CA 1
ATOM 1116 C CA . GLU B 1 553 ? 6.165 34.275 100.290 1.00 309.12 553 GLU B CA 1
ATOM 1117 C CA . GLY B 1 554 ? 6.182 33.334 103.981 1.00 309.12 554 GLY B CA 1
ATOM 1118 C CA . GLU B 1 555 ? 6.388 36.548 106.010 1.00 309.12 555 GLU B CA 1
ATOM 1119 C CA . ILE B 1 556 ? 3.218 38.256 104.801 1.00 309.12 556 ILE B CA 1
ATOM 1120 C CA . ILE B 1 557 ? 2.918 39.669 108.252 1.00 309.12 557 ILE B CA 1
ATOM 1121 C CA . GLU B 1 558 ? 3.213 43.426 107.943 1.00 309.12 558 GLU B CA 1
ATOM 1122 C CA . ARG B 1 559 ? 0.650 46.184 108.398 1.00 309.12 559 ARG B CA 1
ATOM 1123 C CA . GLY B 1 560 ? 0.972 49.763 109.760 1.00 309.12 560 GLY B CA 1
ATOM 1124 C CA . ARG B 1 561 ? 3.653 52.527 109.353 1.00 309.12 561 ARG B CA 1
ATOM 1125 C CA . HIS B 1 562 ? 7.175 53.757 110.374 1.00 309.12 562 HIS B CA 1
ATOM 1126 C CA . ALA B 1 563 ? 5.812 53.558 113.902 1.00 309.12 563 ALA B CA 1
ATOM 1127 C CA . ASP B 1 564 ? 5.309 49.728 114.302 1.00 309.12 564 ASP B CA 1
ATOM 1128 C CA . LEU B 1 565 ? 7.946 48.736 111.726 1.00 309.12 565 LEU B CA 1
ATOM 1129 C CA . LEU B 1 566 ? 10.750 49.755 114.148 1.00 309.12 566 LEU B CA 1
ATOM 1130 C CA . ALA B 1 567 ? 8.686 49.184 117.283 1.00 309.12 567 ALA B CA 1
ATOM 1131 C CA . GLN B 1 568 ? 9.397 45.464 117.373 1.00 309.12 568 GLN B CA 1
ATOM 1132 C CA . ASP B 1 569 ? 12.747 44.591 115.876 1.00 309.12 569 ASP B CA 1
ATOM 1133 C CA . GLY B 1 570 ? 12.277 42.038 113.075 1.00 309.12 570 GLY B CA 1
ATOM 1134 C CA . ALA B 1 571 ? 13.207 40.949 109.561 1.00 309.12 571 ALA B CA 1
ATOM 1135 C CA . TYR B 1 572 ? 13.548 44.619 108.654 1.00 309.12 572 TYR B CA 1
ATOM 1136 C CA . ALA B 1 573 ? 17.203 45.619 108.657 1.00 309.12 573 ALA B CA 1
ATOM 1137 C CA . GLN B 1 574 ? 17.323 45.714 104.728 1.00 309.12 574 GLN B CA 1
ATOM 1138 C CA . LEU B 1 575 ? 14.738 48.223 103.424 1.00 309.12 575 LEU B CA 1
ATOM 1139 C CA . HIS B 1 576 ? 15.755 50.224 106.513 1.00 309.12 576 HIS B CA 1
ATOM 1140 C CA . ARG B 1 577 ? 19.372 50.500 105.188 1.00 309.12 577 ARG B CA 1
ATOM 1141 C CA . ILE B 1 578 ? 18.888 51.146 101.468 1.00 309.12 578 ILE B CA 1
ATOM 1142 C CA . GLN B 1 579 ? 16.831 54.167 102.589 1.00 309.12 579 GLN B CA 1
ATOM 1143 C CA . PHE B 1 580 ? 18.333 57.494 103.959 1.00 309.12 580 PHE B CA 1
ATOM 1144 C CA . GLY B 1 581 ? 21.100 57.893 106.612 1.00 309.12 581 GLY B CA 1
#